Protein AF-A0A269WC88-F1 (afdb_monomer_lite)

pLDDT: mean 80.1, std 14.11, range [47.0, 97.81]

Structure (mmCIF, N/CA/C/O backbone):
data_AF-A0A269WC88-F1
#
_entry.id   AF-A0A269WC88-F1
#
loop_
_atom_site.group_PDB
_atom_site.id
_atom_site.type_symbol
_atom_site.label_atom_id
_atom_site.label_alt_id
_atom_site.label_comp_id
_atom_site.label_asym_id
_atom_site.label_entity_id
_atom_site.label_seq_id
_atom_site.pdbx_PDB_ins_code
_atom_site.Cartn_x
_atom_site.Cartn_y
_atom_site.Cartn_z
_atom_site.occupancy
_atom_site.B_iso_or_equiv
_atom_site.auth_seq_id
_atom_site.auth_comp_id
_atom_site.auth_asym_id
_atom_site.auth_atom_id
_atom_site.pdbx_PDB_model_num
ATOM 1 N N . MET A 1 1 ? 1.054 -7.928 35.933 1.00 49.81 1 MET A N 1
ATOM 2 C CA . MET A 1 1 ? 0.434 -7.445 34.683 1.00 49.81 1 MET A CA 1
ATOM 3 C C . MET A 1 1 ? 1.240 -6.234 34.258 1.00 49.81 1 MET A C 1
ATOM 5 O O . MET A 1 1 ? 1.126 -5.180 34.875 1.00 49.81 1 MET A O 1
ATOM 9 N N . ASP A 1 2 ? 2.206 -6.487 33.383 1.00 47.00 2 ASP A N 1
ATOM 10 C CA . ASP A 1 2 ? 3.411 -5.679 33.199 1.00 47.00 2 ASP A CA 1
ATOM 11 C C . ASP A 1 2 ? 3.115 -4.428 32.359 1.00 47.00 2 ASP A C 1
ATOM 13 O O . ASP A 1 2 ? 2.275 -4.461 31.459 1.00 47.00 2 ASP A O 1
ATOM 17 N N . ILE A 1 3 ? 3.781 -3.314 32.655 1.00 51.19 3 ILE A N 1
ATOM 18 C CA . ILE A 1 3 ? 3.527 -2.000 32.032 1.00 51.19 3 ILE A CA 1
ATOM 19 C C . ILE A 1 3 ? 3.658 -2.084 30.496 1.00 51.19 3 ILE A C 1
ATOM 21 O O . ILE A 1 3 ? 2.874 -1.469 29.774 1.00 51.19 3 ILE A O 1
ATOM 25 N N . SER A 1 4 ? 4.532 -2.976 30.013 1.00 57.31 4 SER A N 1
ATOM 26 C CA . SER A 1 4 ? 4.740 -3.298 28.596 1.00 57.31 4 SER A CA 1
ATOM 27 C C . SER A 1 4 ? 3.490 -3.828 27.868 1.00 57.31 4 SER A C 1
ATOM 29 O O . SER A 1 4 ? 3.290 -3.528 26.689 1.00 57.31 4 SER A O 1
ATOM 31 N N . GLU A 1 5 ? 2.617 -4.582 28.545 1.00 60.59 5 GLU A N 1
ATOM 32 C CA . GLU A 1 5 ? 1.453 -5.226 27.915 1.00 60.59 5 GLU A CA 1
ATOM 33 C C . GLU A 1 5 ? 0.337 -4.205 27.633 1.00 60.59 5 GLU A C 1
ATOM 35 O O . GLU A 1 5 ? -0.150 -4.100 26.506 1.00 60.59 5 GLU A O 1
ATOM 40 N N . LYS A 1 6 ? 0.015 -3.353 28.619 1.00 60.09 6 LYS A N 1
ATOM 41 C CA . LYS A 1 6 ? -0.927 -2.227 28.444 1.00 60.09 6 LYS A CA 1
ATOM 42 C C . LYS A 1 6 ? -0.430 -1.207 27.415 1.00 60.09 6 LYS A C 1
ATOM 44 O O . LYS A 1 6 ? -1.225 -0.552 26.736 1.00 60.09 6 LYS A O 1
ATOM 49 N N . GLU A 1 7 ? 0.884 -1.046 27.313 1.00 63.81 7 GLU A N 1
ATOM 50 C CA . GLU A 1 7 ? 1.528 -0.138 26.367 1.00 63.81 7 GLU A CA 1
ATOM 51 C C . GLU A 1 7 ? 1.418 -0.637 24.921 1.00 63.81 7 GLU A C 1
ATOM 53 O O . GLU A 1 7 ? 1.028 0.138 24.041 1.00 63.81 7 GLU A O 1
ATOM 58 N N . GLN A 1 8 ? 1.659 -1.926 24.669 1.00 60.97 8 GLN A N 1
ATOM 59 C CA . GLN A 1 8 ? 1.445 -2.540 23.353 1.00 60.97 8 GLN A CA 1
ATOM 60 C C . GLN A 1 8 ? -0.026 -2.482 22.921 1.00 60.97 8 GLN A C 1
ATOM 62 O O . GLN A 1 8 ? -0.322 -2.133 21.774 1.00 60.97 8 GLN A O 1
ATOM 67 N N . GLU A 1 9 ? -0.954 -2.737 23.846 1.00 66.00 9 GLU A N 1
ATOM 68 C CA . GLU A 1 9 ? -2.397 -2.630 23.600 1.00 66.00 9 GLU A CA 1
ATOM 69 C C . GLU A 1 9 ? -2.781 -1.227 23.108 1.00 66.00 9 GLU A C 1
ATOM 71 O O . GLU A 1 9 ? -3.470 -1.086 22.096 1.00 66.00 9 GLU A O 1
ATOM 76 N N . ARG A 1 10 ? -2.263 -0.164 23.738 1.00 66.06 10 ARG A N 1
ATOM 77 C CA . ARG A 1 10 ? -2.597 1.219 23.360 1.00 66.06 10 ARG A CA 1
ATOM 78 C C . ARG A 1 10 ? -2.064 1.618 21.977 1.00 66.06 10 ARG A C 1
ATOM 80 O O . ARG A 1 10 ? -2.693 2.437 21.314 1.00 66.06 10 ARG A O 1
ATOM 87 N N . PHE A 1 11 ? -0.927 1.083 21.527 1.00 66.69 11 PHE A N 1
ATOM 88 C CA . PHE A 1 11 ? -0.408 1.355 20.178 1.00 66.69 11 PHE A CA 1
ATOM 89 C C . PHE A 1 11 ? -1.192 0.579 19.110 1.00 66.69 11 PHE A C 1
ATOM 91 O O . PHE A 1 11 ? -1.631 1.149 18.109 1.00 66.69 11 PHE A O 1
ATOM 98 N N . HIS A 1 12 ? -1.432 -0.713 19.338 1.00 68.50 12 HIS A N 1
ATOM 99 C CA . HIS A 1 12 ? -2.072 -1.568 18.343 1.00 68.50 12 HIS A CA 1
ATOM 100 C C . HIS A 1 12 ? -3.589 -1.346 18.237 1.00 68.50 12 HIS A C 1
ATOM 102 O O . HIS A 1 12 ? -4.123 -1.436 17.129 1.00 68.50 12 HIS A O 1
ATOM 108 N N . PHE A 1 13 ? -4.276 -0.947 19.313 1.00 74.19 13 PHE A N 1
ATOM 109 C CA . PHE A 1 13 ? -5.737 -0.767 19.336 1.00 74.19 13 PHE A CA 1
ATOM 110 C C . PHE A 1 13 ? -6.257 0.607 18.875 1.00 74.19 13 PHE A C 1
ATOM 112 O O . PHE A 1 13 ? -7.464 0.825 18.881 1.00 74.19 13 PHE A O 1
ATOM 119 N N . ARG A 1 14 ? -5.400 1.529 18.406 1.00 72.38 14 ARG A N 1
ATOM 120 C CA . ARG A 1 14 ? -5.831 2.809 17.785 1.00 72.38 14 ARG A CA 1
ATOM 121 C C . ARG A 1 14 ? -6.481 2.633 16.402 1.00 72.38 14 ARG A C 1
ATOM 123 O O . ARG A 1 14 ? -5.863 2.969 15.388 1.00 72.38 14 ARG A O 1
ATOM 130 N N . LEU A 1 15 ? -7.656 2.027 16.334 1.00 74.62 15 LEU A N 1
ATOM 131 C CA . LEU A 1 15 ? -8.353 1.805 15.067 1.00 74.62 15 LEU A CA 1
ATOM 132 C C . LEU A 1 15 ? -8.591 3.129 14.328 1.00 74.62 15 LEU A C 1
ATOM 134 O O . LEU A 1 15 ? -8.761 4.180 14.948 1.00 74.62 15 LEU A O 1
ATOM 138 N N . ILE A 1 16 ? -8.564 3.071 12.996 1.00 76.06 16 ILE A N 1
ATOM 139 C CA . ILE A 1 16 ? -8.886 4.230 12.160 1.00 76.06 16 ILE A CA 1
ATOM 140 C C . ILE A 1 16 ? -10.399 4.464 12.267 1.00 76.06 16 ILE A C 1
ATOM 142 O O . ILE A 1 16 ? -11.147 3.494 12.113 1.00 76.06 16 ILE A O 1
ATOM 146 N N . PRO A 1 17 ? -10.859 5.703 12.523 1.00 75.12 17 PRO A N 1
ATOM 147 C CA . PRO A 1 17 ? -12.281 5.989 12.654 1.00 75.12 17 PRO A CA 1
ATOM 148 C C . PRO A 1 17 ? -13.054 5.540 11.406 1.00 75.12 17 PRO A C 1
ATOM 150 O O . PRO A 1 17 ? -12.601 5.812 10.287 1.00 75.12 17 PRO A O 1
ATOM 153 N N . PRO A 1 18 ? -14.220 4.890 11.560 1.00 76.31 18 PRO A N 1
ATOM 154 C CA . PRO A 1 18 ? -15.001 4.379 10.434 1.00 76.31 18 PRO A CA 1
ATOM 155 C C . PRO A 1 18 ? -15.430 5.480 9.454 1.00 76.31 18 PRO A C 1
ATOM 157 O O . PRO A 1 18 ? -15.551 5.229 8.255 1.00 76.31 18 PRO A O 1
ATOM 160 N N . GLU A 1 19 ? -15.579 6.718 9.927 1.00 77.88 19 GLU A N 1
ATOM 161 C CA . GLU A 1 19 ? -15.888 7.890 9.103 1.00 77.88 19 GLU A CA 1
ATOM 162 C C . GLU A 1 19 ? -14.768 8.204 8.098 1.00 77.88 19 GLU A C 1
ATOM 164 O O . GLU A 1 19 ? -15.031 8.696 7.002 1.00 77.88 19 GLU A O 1
ATOM 169 N N . GLN A 1 20 ? -13.517 7.892 8.449 1.00 82.62 20 GLN A N 1
ATOM 170 C CA . GLN A 1 20 ? -12.341 8.159 7.620 1.00 82.62 20 GLN A CA 1
ATOM 171 C C . GLN A 1 20 ? -12.028 7.018 6.649 1.00 82.62 20 GLN A C 1
ATOM 173 O O . GLN A 1 20 ? -11.279 7.228 5.698 1.00 82.62 20 GLN A O 1
ATOM 178 N N . ILE A 1 21 ? -12.609 5.828 6.839 1.00 85.50 21 ILE A N 1
ATOM 179 C CA . ILE A 1 21 ? -12.310 4.642 6.022 1.00 85.50 21 ILE A CA 1
ATOM 180 C C . ILE A 1 21 ? -12.617 4.894 4.545 1.00 85.50 21 ILE A C 1
ATOM 182 O O . ILE A 1 21 ? -11.776 4.618 3.696 1.00 85.50 21 ILE A O 1
ATOM 186 N N . ARG A 1 22 ? -13.783 5.471 4.224 1.00 84.19 22 ARG A N 1
ATOM 187 C CA . ARG A 1 22 ? -14.190 5.725 2.829 1.00 84.19 22 ARG A CA 1
ATOM 188 C C . ARG A 1 22 ? -13.237 6.688 2.120 1.00 84.19 22 ARG A C 1
ATOM 190 O O . ARG A 1 22 ? -12.742 6.382 1.040 1.00 84.19 22 ARG A O 1
ATOM 197 N N . GLY A 1 23 ? -12.950 7.829 2.751 1.00 80.56 23 GLY A N 1
ATOM 198 C CA . GLY A 1 23 ? -12.000 8.809 2.220 1.00 80.56 23 GLY A CA 1
ATOM 199 C C . GLY A 1 23 ? -10.584 8.239 2.118 1.00 80.56 23 GLY A C 1
ATOM 200 O O . GLY A 1 23 ? -9.898 8.473 1.127 1.00 80.56 23 GLY A O 1
ATOM 201 N N . GLY A 1 24 ? -10.181 7.425 3.097 1.00 84.00 24 GLY A N 1
ATOM 202 C CA . GLY A 1 24 ? -8.916 6.701 3.091 1.00 84.00 24 GLY A CA 1
ATOM 203 C C . GLY A 1 24 ? -8.796 5.770 1.889 1.00 84.00 24 GLY A C 1
ATOM 204 O O . GLY A 1 24 ? -7.845 5.901 1.128 1.00 84.00 24 GLY A O 1
ATOM 205 N N . VAL A 1 25 ? -9.773 4.882 1.669 1.00 88.94 25 VAL A N 1
ATOM 206 C CA . VAL A 1 25 ? -9.790 3.958 0.519 1.00 88.94 25 VAL A CA 1
ATOM 207 C C . VAL A 1 25 ? -9.624 4.717 -0.798 1.00 88.94 25 VAL A C 1
ATOM 209 O O . VAL A 1 25 ? -8.753 4.360 -1.585 1.00 88.94 25 VAL A O 1
ATOM 212 N N . VAL A 1 26 ? -10.399 5.785 -1.017 1.00 87.12 26 VAL A N 1
ATOM 213 C CA . VAL A 1 26 ? -10.306 6.597 -2.242 1.00 87.12 26 VAL A CA 1
ATOM 214 C C . VAL A 1 26 ? -8.923 7.237 -2.381 1.00 87.12 26 VAL A C 1
ATOM 216 O O . VAL A 1 26 ? -8.297 7.112 -3.429 1.00 87.12 26 VAL A O 1
ATOM 219 N N . CYS A 1 27 ? -8.416 7.878 -1.325 1.00 85.75 27 CYS A N 1
ATOM 220 C CA . CYS A 1 27 ? -7.104 8.527 -1.328 1.00 85.75 27 CYS A CA 1
ATOM 221 C C . CYS A 1 27 ? -5.974 7.542 -1.664 1.00 85.75 27 CYS A C 1
ATOM 223 O O . CYS A 1 27 ? -5.131 7.811 -2.518 1.00 85.75 27 CYS A O 1
ATOM 225 N N . PHE A 1 28 ? -5.989 6.364 -1.044 1.00 87.62 28 PHE A N 1
ATOM 226 C CA . PHE A 1 28 ? -4.990 5.328 -1.283 1.00 87.62 28 PHE A CA 1
ATOM 227 C C . PHE A 1 28 ? -5.081 4.758 -2.703 1.00 87.62 28 PHE A C 1
ATOM 229 O O . PHE A 1 28 ? -4.063 4.618 -3.376 1.00 87.62 28 PHE A O 1
ATOM 236 N N . LEU A 1 29 ? -6.284 4.520 -3.226 1.00 90.19 29 LEU A N 1
ATOM 237 C CA . LEU A 1 29 ? -6.442 4.103 -4.621 1.00 90.19 29 LEU A CA 1
ATOM 238 C C . LEU A 1 29 ? -5.937 5.173 -5.603 1.00 90.19 29 LEU A C 1
ATOM 240 O O . LEU A 1 29 ? -5.318 4.824 -6.603 1.00 90.19 29 LEU A O 1
ATOM 244 N N . LEU A 1 30 ? -6.119 6.465 -5.318 1.00 85.62 30 LEU A N 1
ATOM 245 C CA . LEU A 1 30 ? -5.548 7.537 -6.143 1.00 85.62 30 LEU A CA 1
ATOM 246 C C . LEU A 1 30 ? -4.015 7.567 -6.089 1.00 85.62 30 LEU A C 1
ATOM 248 O O . LEU A 1 30 ? -3.378 7.772 -7.116 1.00 85.62 30 LEU A O 1
ATOM 252 N N . ILE A 1 31 ? -3.405 7.317 -4.928 1.00 88.38 31 ILE A N 1
ATOM 253 C CA . ILE A 1 31 ? -1.941 7.230 -4.815 1.00 88.38 31 ILE A CA 1
ATOM 254 C C . ILE A 1 31 ? -1.401 6.041 -5.623 1.00 88.38 31 ILE A C 1
ATOM 256 O O . ILE A 1 31 ? -0.426 6.190 -6.355 1.00 88.38 31 ILE A O 1
ATOM 260 N N . MET A 1 32 ? -2.042 4.872 -5.538 1.00 91.00 32 MET A N 1
ATOM 261 C CA . MET A 1 32 ? -1.646 3.680 -6.301 1.00 91.00 32 MET A CA 1
ATOM 262 C C . MET A 1 32 ? -1.873 3.829 -7.812 1.00 91.00 32 MET A C 1
ATOM 264 O O . MET A 1 32 ? -1.200 3.166 -8.601 1.00 91.00 32 MET A O 1
ATOM 268 N N . LEU A 1 33 ? -2.763 4.734 -8.229 1.00 89.69 33 LEU A N 1
ATOM 269 C CA . LEU A 1 33 ? -2.954 5.072 -9.637 1.00 89.69 33 LEU A CA 1
ATOM 270 C C . LEU A 1 33 ? -1.702 5.733 -10.243 1.00 89.69 33 LEU A C 1
ATOM 272 O O . LEU A 1 33 ? -1.440 5.540 -11.422 1.00 89.69 33 LEU A O 1
ATOM 276 N N . ILE A 1 34 ? -0.890 6.451 -9.457 1.00 89.38 34 ILE A N 1
ATOM 277 C CA . ILE A 1 34 ? 0.307 7.159 -9.948 1.00 89.38 34 ILE A CA 1
ATOM 278 C C . ILE A 1 34 ? 1.318 6.205 -10.623 1.00 89.38 34 ILE A C 1
ATOM 280 O O . ILE A 1 34 ? 1.626 6.422 -11.796 1.00 89.38 34 ILE A O 1
ATOM 284 N N . PRO A 1 35 ? 1.827 5.137 -9.968 1.00 91.00 35 PRO A N 1
ATOM 285 C CA . PRO A 1 35 ? 2.710 4.177 -10.634 1.00 91.00 35 PRO A CA 1
ATOM 286 C C . PRO A 1 35 ? 2.002 3.386 -11.743 1.00 91.00 35 PRO A C 1
ATOM 288 O O . PRO A 1 35 ? 2.627 3.065 -12.751 1.00 91.00 35 PRO A O 1
ATOM 291 N N . LEU A 1 36 ? 0.693 3.124 -11.617 1.00 92.00 36 LEU A N 1
ATOM 292 C CA . LEU A 1 36 ? -0.086 2.483 -12.681 1.00 92.00 36 LEU A CA 1
ATOM 293 C C . LEU A 1 36 ? -0.099 3.335 -13.961 1.00 92.00 36 LEU A C 1
ATOM 295 O O . LEU A 1 36 ? 0.081 2.793 -15.047 1.00 92.00 36 LEU A O 1
ATOM 299 N N . LEU A 1 37 ? -0.246 4.659 -13.863 1.00 89.69 37 LEU A N 1
ATOM 300 C CA . LEU A 1 37 ? -0.253 5.543 -15.034 1.00 89.69 37 LEU A CA 1
ATOM 301 C C . LEU A 1 37 ? 1.065 5.497 -15.812 1.00 89.69 37 LEU A C 1
ATOM 303 O O . LEU A 1 37 ? 1.049 5.569 -17.037 1.00 89.69 37 LEU A O 1
ATOM 307 N N . VAL A 1 38 ? 2.201 5.297 -15.143 1.00 88.50 38 VAL A N 1
ATOM 308 C CA . VAL A 1 38 ? 3.491 5.133 -15.835 1.00 88.50 38 VAL A CA 1
ATOM 309 C C . VAL A 1 38 ? 3.533 3.862 -16.673 1.00 88.50 38 VAL A C 1
ATOM 311 O O . VAL A 1 38 ? 4.195 3.826 -17.711 1.00 88.50 38 VAL A O 1
ATOM 314 N N . THR A 1 39 ? 2.756 2.841 -16.311 1.00 89.94 39 THR A N 1
ATOM 315 C CA . THR A 1 39 ? 2.661 1.629 -17.130 1.00 89.94 39 THR A CA 1
ATOM 316 C C . THR A 1 39 ? 1.980 1.843 -18.485 1.00 89.94 39 THR A C 1
ATOM 318 O O . THR A 1 39 ? 2.212 1.051 -19.396 1.00 89.94 39 THR A O 1
ATOM 321 N N . LEU A 1 40 ? 1.245 2.951 -18.659 1.00 88.69 40 LEU A N 1
ATOM 322 C CA . LEU A 1 40 ? 0.669 3.383 -19.939 1.00 88.69 40 LEU A CA 1
ATOM 323 C C . LEU A 1 40 ? 1.681 4.092 -20.853 1.00 88.69 40 LEU A C 1
ATOM 325 O O . LEU A 1 40 ? 1.338 4.432 -21.982 1.00 88.69 40 LEU A O 1
ATOM 329 N N . ALA A 1 41 ? 2.917 4.338 -20.411 1.00 85.81 41 ALA A N 1
ATOM 330 C CA . ALA A 1 41 ? 3.945 4.848 -21.313 1.00 85.81 41 ALA A CA 1
ATOM 331 C C . ALA A 1 41 ? 4.190 3.856 -22.466 1.00 85.81 41 ALA A C 1
ATOM 333 O O . ALA A 1 41 ? 4.087 2.638 -22.286 1.00 85.81 41 ALA A O 1
ATOM 334 N N . ALA A 1 42 ? 4.519 4.363 -23.657 1.00 80.69 42 ALA A N 1
ATOM 335 C CA . ALA A 1 42 ? 4.797 3.512 -24.810 1.00 80.69 42 ALA A CA 1
ATOM 336 C C . ALA A 1 42 ? 5.940 2.516 -24.496 1.00 80.69 42 ALA A C 1
ATOM 338 O O . ALA A 1 42 ? 6.958 2.936 -23.946 1.00 80.69 42 ALA A O 1
ATOM 339 N N . PRO A 1 43 ? 5.802 1.217 -24.828 1.00 87.56 43 PRO A N 1
ATOM 340 C CA . PRO A 1 43 ? 4.634 0.561 -25.424 1.00 87.56 43 PRO A CA 1
ATOM 341 C C . PRO A 1 43 ? 3.484 0.377 -24.413 1.00 87.56 43 PRO A C 1
ATOM 343 O O . PRO A 1 43 ? 3.679 -0.190 -23.340 1.00 87.56 43 PRO A O 1
ATOM 346 N N . MET A 1 44 ? 2.278 0.835 -24.774 1.00 81.62 44 MET A N 1
ATOM 347 C CA . MET A 1 44 ? 1.102 0.873 -23.884 1.00 81.62 44 MET A CA 1
ATOM 348 C C . MET A 1 44 ? 0.605 -0.516 -23.464 1.00 81.62 44 MET A C 1
ATOM 350 O O . MET A 1 44 ? 0.305 -0.745 -22.299 1.00 81.62 44 MET A O 1
ATOM 354 N N . LEU A 1 45 ? 0.521 -1.462 -24.401 1.00 85.06 45 LEU A N 1
ATOM 355 C CA . LEU A 1 45 ? -0.013 -2.807 -24.160 1.00 85.06 45 LEU A CA 1
ATOM 356 C C . LEU A 1 45 ? 1.091 -3.763 -23.695 1.00 85.06 45 LEU A C 1
ATOM 358 O O . LEU A 1 45 ? 1.399 -4.747 -24.363 1.00 85.06 45 LEU A O 1
ATOM 362 N N . SER A 1 46 ? 1.719 -3.443 -22.565 1.00 89.38 46 SER A N 1
ATOM 363 C CA . SER A 1 46 ? 2.820 -4.232 -22.012 1.00 89.38 46 SER A CA 1
ATOM 364 C C . SER A 1 46 ? 2.358 -5.166 -20.880 1.00 89.38 46 SER A C 1
ATOM 366 O O . SER A 1 46 ? 1.359 -4.888 -20.208 1.00 89.38 46 SER A O 1
ATOM 368 N N . PRO A 1 47 ? 3.093 -6.261 -20.596 1.00 92.12 47 PRO A N 1
ATOM 369 C CA . PRO A 1 47 ? 2.827 -7.114 -19.429 1.00 92.12 47 PRO A CA 1
ATOM 370 C C . PRO A 1 47 ? 2.858 -6.339 -18.101 1.00 92.12 47 PRO A C 1
ATOM 372 O O . PRO A 1 47 ? 2.170 -6.716 -17.148 1.00 92.12 47 PRO A O 1
ATOM 375 N N . TYR A 1 48 ? 3.603 -5.230 -18.046 1.00 94.00 48 TYR A N 1
ATOM 376 C CA . TYR A 1 48 ? 3.640 -4.325 -16.899 1.00 94.00 48 TYR A CA 1
ATOM 377 C C . TYR A 1 48 ? 2.269 -3.687 -16.630 1.00 94.00 48 TYR A C 1
ATOM 379 O O . TYR A 1 48 ? 1.812 -3.701 -15.487 1.00 94.00 48 TYR A O 1
ATOM 387 N N . LEU A 1 49 ? 1.580 -3.202 -17.673 1.00 95.31 49 LEU A N 1
ATOM 388 C CA . LEU A 1 49 ? 0.242 -2.618 -17.540 1.00 95.31 49 LEU A CA 1
ATOM 389 C C . LEU A 1 49 ? -0.763 -3.645 -17.023 1.00 95.31 49 LEU A C 1
ATOM 391 O O . LEU A 1 49 ? -1.474 -3.365 -16.063 1.00 95.31 49 LEU A O 1
ATOM 395 N N . TYR A 1 50 ? -0.808 -4.842 -17.615 1.00 95.25 50 TYR A N 1
ATOM 396 C CA . TYR A 1 50 ? -1.770 -5.866 -17.195 1.00 95.25 50 TYR A CA 1
ATOM 397 C C . TYR A 1 50 ? -1.551 -6.295 -15.743 1.00 95.25 50 TYR A C 1
ATOM 399 O O . TYR A 1 50 ? -2.509 -6.397 -14.978 1.00 95.25 50 TYR A O 1
ATOM 407 N N . SER A 1 51 ? -0.293 -6.476 -15.337 1.00 95.31 51 SER A N 1
ATOM 408 C CA . SER A 1 51 ? 0.051 -6.864 -13.966 1.00 95.31 51 SER A CA 1
ATOM 409 C C . SER A 1 51 ? -0.360 -5.789 -12.953 1.00 95.31 51 SER A C 1
ATOM 411 O O . SER A 1 51 ? -1.012 -6.090 -11.951 1.00 95.31 51 SER A O 1
ATOM 413 N N . ALA A 1 52 ? -0.041 -4.523 -13.235 1.00 95.88 52 ALA A N 1
ATOM 414 C CA . ALA A 1 52 ? -0.418 -3.395 -12.388 1.00 95.88 52 ALA A CA 1
ATOM 415 C C . ALA A 1 52 ? -1.944 -3.177 -12.354 1.00 95.88 52 ALA A C 1
ATOM 417 O O . ALA A 1 52 ? -2.511 -2.934 -11.288 1.00 95.88 52 ALA A O 1
ATOM 418 N N . ALA A 1 53 ? -2.625 -3.314 -13.495 1.00 96.06 53 ALA A N 1
ATOM 419 C CA . ALA A 1 53 ? -4.071 -3.145 -13.607 1.00 96.06 53 ALA A CA 1
ATOM 420 C C . ALA A 1 53 ? -4.844 -4.231 -12.848 1.00 96.06 53 ALA A C 1
ATOM 422 O O . ALA A 1 53 ? -5.826 -3.918 -12.177 1.00 96.06 53 ALA A O 1
ATOM 423 N N . ILE A 1 54 ? -4.389 -5.489 -12.894 1.00 96.88 54 ILE A N 1
ATOM 424 C CA . ILE A 1 54 ? -4.989 -6.583 -12.115 1.00 96.88 54 ILE A CA 1
ATOM 425 C C . ILE A 1 54 ? -4.868 -6.291 -10.618 1.00 96.88 54 ILE A C 1
ATOM 427 O O . ILE A 1 54 ? -5.866 -6.362 -9.901 1.00 96.88 54 ILE A O 1
ATOM 431 N N . LEU A 1 55 ? -3.677 -5.911 -10.141 1.00 96.69 55 LEU A N 1
ATOM 432 C CA . LEU A 1 55 ? -3.477 -5.550 -8.733 1.00 96.69 55 LEU A CA 1
ATOM 433 C C . LEU A 1 55 ? -4.376 -4.383 -8.318 1.00 96.69 55 LEU A C 1
ATOM 435 O O . LEU A 1 55 ? -5.028 -4.444 -7.275 1.00 96.69 55 LEU A O 1
ATOM 439 N N . TYR A 1 56 ? -4.455 -3.347 -9.153 1.00 96.94 56 TYR A N 1
ATOM 440 C CA . TYR A 1 56 ? -5.328 -2.204 -8.916 1.00 96.94 56 TYR A CA 1
ATOM 441 C C . TYR A 1 56 ? -6.805 -2.610 -8.847 1.00 96.94 56 TYR A C 1
ATOM 443 O O . TYR A 1 56 ? -7.506 -2.214 -7.918 1.00 96.94 56 TYR A O 1
ATOM 451 N N . ALA A 1 57 ? -7.278 -3.441 -9.779 1.00 97.38 57 ALA A N 1
ATOM 452 C CA . ALA A 1 57 ? -8.662 -3.903 -9.828 1.00 97.38 57 ALA A CA 1
ATOM 453 C C . ALA A 1 57 ? -9.040 -4.745 -8.599 1.00 97.38 57 ALA A C 1
ATOM 455 O O . ALA A 1 57 ? -10.115 -4.553 -8.027 1.00 97.38 57 ALA A O 1
ATOM 456 N N . VAL A 1 58 ? -8.144 -5.630 -8.146 1.00 97.50 58 VAL A N 1
ATOM 457 C CA . VAL A 1 58 ? -8.329 -6.413 -6.913 1.00 97.50 58 VAL A CA 1
ATOM 458 C C . VAL A 1 58 ? -8.446 -5.488 -5.698 1.00 97.50 58 VAL A C 1
ATOM 460 O O . VAL A 1 58 ? -9.369 -5.638 -4.891 1.00 97.50 58 VAL A O 1
ATOM 463 N N . MET A 1 59 ? -7.554 -4.499 -5.583 1.00 97.56 59 MET A N 1
ATOM 464 C CA . MET A 1 59 ? -7.576 -3.529 -4.483 1.00 97.56 59 MET A CA 1
ATOM 465 C C . MET A 1 59 ? -8.821 -2.640 -4.518 1.00 97.56 59 MET A C 1
ATOM 467 O O . MET A 1 59 ? -9.428 -2.404 -3.474 1.00 97.56 59 MET A O 1
ATOM 471 N N . LEU A 1 60 ? -9.243 -2.201 -5.704 1.00 96.19 60 LEU A N 1
ATOM 472 C CA . LEU A 1 60 ? -10.468 -1.434 -5.906 1.00 96.19 60 LEU A CA 1
ATOM 473 C C . LEU A 1 60 ? -11.696 -2.239 -5.471 1.00 96.19 60 LEU A C 1
ATOM 475 O O . LEU A 1 60 ? -12.491 -1.752 -4.669 1.00 96.19 60 LEU A O 1
ATOM 479 N N . GLY A 1 61 ? -11.828 -3.482 -5.944 1.00 96.44 61 GLY A N 1
ATOM 480 C CA . GLY A 1 61 ? -12.945 -4.358 -5.590 1.00 96.44 61 GLY A CA 1
ATOM 481 C C . GLY A 1 61 ? -13.040 -4.585 -4.082 1.00 96.44 61 GLY A C 1
ATOM 482 O O . GLY A 1 61 ? -14.109 -4.428 -3.488 1.00 96.44 61 GLY A O 1
ATOM 483 N N . TRP A 1 62 ? -11.910 -4.864 -3.426 1.00 96.31 62 TRP A N 1
ATOM 484 C CA . TRP A 1 62 ? -11.891 -5.022 -1.973 1.00 96.31 62 TRP A CA 1
ATOM 485 C C . TRP A 1 62 ? -12.187 -3.708 -1.233 1.00 96.31 62 TRP A C 1
ATOM 487 O O . TRP A 1 62 ? -12.960 -3.689 -0.271 1.00 96.31 62 TRP A O 1
ATOM 497 N N . GLY A 1 63 ? -11.636 -2.591 -1.711 1.00 93.88 63 GLY A N 1
ATOM 498 C CA . GLY A 1 63 ? -11.887 -1.262 -1.164 1.00 93.88 63 GLY A CA 1
ATOM 499 C C . GLY A 1 63 ? -13.367 -0.874 -1.217 1.00 93.88 63 GLY A C 1
ATOM 500 O O . GLY A 1 63 ? -13.892 -0.320 -0.246 1.00 93.88 63 GLY A O 1
ATOM 501 N N . VAL A 1 64 ? -14.070 -1.228 -2.299 1.00 94.56 64 VAL A N 1
ATOM 502 C CA . VAL A 1 64 ? -15.522 -1.032 -2.434 1.00 94.56 64 VAL A CA 1
ATOM 503 C C . VAL A 1 64 ? -16.278 -1.828 -1.370 1.00 94.56 64 VAL A C 1
ATOM 505 O O . VAL A 1 64 ? -17.096 -1.248 -0.656 1.00 94.56 64 VAL A O 1
ATOM 508 N N . VAL A 1 65 ? -15.963 -3.117 -1.187 1.00 93.75 65 VAL A N 1
ATOM 509 C CA . VAL A 1 65 ? -16.611 -3.969 -0.168 1.00 93.75 65 VAL A CA 1
ATOM 510 C C . VAL A 1 65 ? -16.479 -3.369 1.236 1.00 93.75 65 VAL A C 1
ATOM 512 O O . VAL A 1 65 ? -17.456 -3.315 1.985 1.00 93.75 65 VAL A O 1
ATOM 515 N N . ILE A 1 66 ? -15.292 -2.868 1.589 1.00 91.69 66 ILE A N 1
ATOM 516 C CA . ILE A 1 66 ? -15.053 -2.229 2.892 1.00 91.69 66 ILE A CA 1
ATOM 517 C C . ILE A 1 66 ? -15.811 -0.898 3.002 1.00 91.69 66 ILE A C 1
ATOM 519 O O . ILE A 1 66 ? -16.380 -0.589 4.050 1.00 91.69 66 ILE A O 1
ATOM 523 N N . SER A 1 67 ? -15.862 -0.123 1.918 1.00 89.69 67 SER A N 1
ATOM 524 C CA . SER A 1 67 ? -16.492 1.203 1.890 1.00 89.69 67 SER A CA 1
ATOM 525 C C . SER A 1 67 ? -18.015 1.160 2.030 1.00 89.69 67 SER A C 1
ATOM 527 O O . SER A 1 67 ? -18.601 2.114 2.555 1.00 89.69 67 SER A O 1
ATOM 529 N N . VAL A 1 68 ? -18.665 0.067 1.613 1.00 90.50 68 VAL A N 1
ATOM 530 C CA . VAL A 1 68 ? -20.116 -0.123 1.783 1.00 90.50 68 VAL A CA 1
ATOM 531 C C . VAL A 1 68 ? -20.489 -0.117 3.268 1.00 90.50 68 VAL A C 1
ATOM 533 O O . VAL A 1 68 ? -21.402 0.610 3.663 1.00 90.50 68 VAL A O 1
ATOM 536 N N . ASN A 1 69 ? -19.745 -0.841 4.112 1.00 87.50 69 ASN A N 1
ATOM 537 C CA . ASN A 1 69 ? -20.014 -0.927 5.550 1.00 87.50 69 ASN A CA 1
ATOM 538 C C . ASN A 1 69 ? -18.744 -0.713 6.403 1.00 87.50 69 ASN A C 1
ATOM 540 O O . ASN A 1 69 ? -18.212 -1.666 6.980 1.00 87.50 69 ASN A O 1
ATOM 544 N N . PRO A 1 70 ? -18.262 0.538 6.524 1.00 86.38 70 PRO A N 1
ATOM 545 C CA . PRO A 1 70 ? -16.992 0.824 7.188 1.00 86.38 70 PRO A CA 1
ATOM 546 C C . PRO A 1 70 ? -17.018 0.465 8.680 1.00 86.38 70 PRO A C 1
ATOM 548 O O . PRO A 1 70 ? -16.030 -0.038 9.204 1.00 86.38 70 PRO A O 1
ATOM 551 N N . TYR A 1 71 ? -18.167 0.635 9.342 1.00 81.06 71 TYR A N 1
ATOM 552 C CA . TYR A 1 71 ? -18.369 0.351 10.768 1.00 81.06 71 TYR A CA 1
ATOM 553 C C . TYR A 1 71 ? -18.218 -1.138 11.116 1.00 81.06 71 TYR A C 1
ATOM 555 O O . TYR A 1 71 ? -17.766 -1.477 12.209 1.00 81.06 71 TYR A O 1
ATOM 563 N N . ARG A 1 72 ? -18.559 -2.042 10.189 1.00 82.94 72 ARG A N 1
ATOM 564 C CA . ARG A 1 72 ? -18.380 -3.490 10.376 1.00 82.94 72 ARG A CA 1
ATOM 565 C C . ARG A 1 72 ? -16.942 -3.940 10.112 1.00 82.94 72 ARG A C 1
ATOM 567 O O . ARG A 1 72 ? -16.480 -4.911 10.709 1.00 82.94 72 ARG A O 1
ATOM 574 N N . TYR A 1 73 ? -16.239 -3.252 9.216 1.00 85.00 73 TYR A N 1
ATOM 575 C CA . TYR A 1 73 ? -14.949 -3.685 8.683 1.00 85.00 73 TYR A CA 1
ATOM 576 C C . TYR A 1 73 ? -13.739 -2.937 9.257 1.00 85.00 73 TYR A C 1
ATOM 578 O O . TYR A 1 73 ? -12.661 -3.060 8.698 1.00 85.00 73 TYR A O 1
ATOM 586 N N . GLU A 1 74 ? -13.837 -2.233 10.386 1.00 83.62 74 GLU A N 1
ATOM 587 C CA . GLU A 1 74 ? -12.712 -1.470 10.973 1.00 83.62 74 GLU A CA 1
ATOM 588 C C . GLU A 1 74 ? -11.437 -2.303 11.202 1.00 83.62 74 GLU A C 1
ATOM 590 O O . GLU A 1 74 ? -10.327 -1.899 10.841 1.00 83.62 74 GLU A O 1
ATOM 595 N N . ALA A 1 75 ? -11.580 -3.510 11.757 1.00 84.44 75 ALA A N 1
ATOM 596 C CA . ALA A 1 75 ? -10.445 -4.412 11.949 1.00 84.44 75 ALA A CA 1
ATOM 597 C C . ALA A 1 75 ? -9.901 -4.929 10.606 1.00 84.44 75 ALA A C 1
ATOM 599 O O . ALA A 1 75 ? -8.690 -4.997 10.406 1.00 84.44 75 ALA A O 1
ATOM 600 N N . VAL A 1 76 ? -10.791 -5.247 9.661 1.00 89.75 76 VAL A N 1
ATOM 601 C CA . VAL A 1 76 ? -10.424 -5.707 8.311 1.00 89.75 76 VAL A CA 1
ATOM 602 C C . VAL A 1 76 ? -9.760 -4.589 7.507 1.00 89.75 76 VAL A C 1
ATOM 604 O O . VAL A 1 76 ? -8.834 -4.853 6.751 1.00 89.75 76 VAL A O 1
ATOM 607 N N . PHE A 1 77 ? -10.141 -3.333 7.727 1.00 91.06 77 PHE A N 1
ATOM 608 C CA . PHE A 1 77 ? -9.518 -2.176 7.103 1.00 91.06 77 PHE A CA 1
ATOM 609 C C . PHE A 1 77 ? -8.047 -2.033 7.512 1.00 91.06 77 PHE A C 1
ATOM 611 O O . PHE A 1 77 ? -7.211 -1.648 6.702 1.00 91.06 77 PHE A O 1
ATOM 618 N N . THR A 1 78 ? -7.689 -2.441 8.734 1.00 91.38 78 THR A N 1
ATOM 619 C CA . THR A 1 78 ? -6.277 -2.509 9.145 1.00 91.38 78 THR A CA 1
ATOM 620 C C . THR A 1 78 ? -5.497 -3.513 8.288 1.00 91.38 78 THR A C 1
ATOM 622 O O . THR A 1 78 ? -4.379 -3.215 7.878 1.00 91.38 78 THR A O 1
ATOM 625 N N . LEU A 1 79 ? -6.082 -4.672 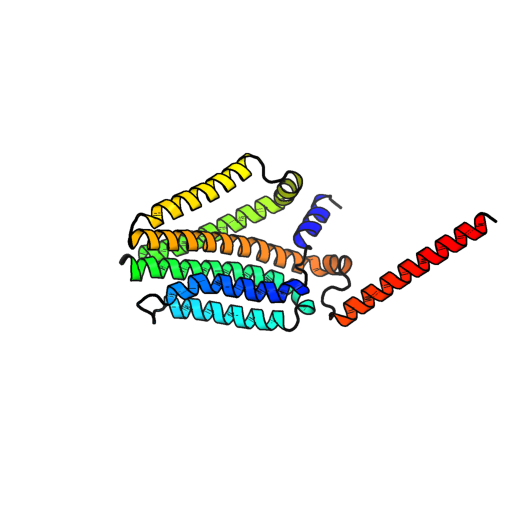7.958 1.00 94.12 79 LEU A N 1
ATOM 626 C CA . LEU A 1 79 ? -5.468 -5.628 7.028 1.00 94.12 79 LEU A CA 1
ATOM 627 C C . LEU A 1 79 ? -5.403 -5.068 5.604 1.00 94.12 79 LEU A C 1
ATOM 629 O O . LEU A 1 79 ? -4.364 -5.184 4.957 1.00 94.12 79 LEU A O 1
ATOM 633 N N . TYR A 1 80 ? -6.489 -4.441 5.143 1.00 95.06 80 TYR A N 1
ATOM 634 C CA . TYR A 1 80 ? -6.552 -3.789 3.836 1.00 95.06 80 TYR A CA 1
ATOM 635 C C . TYR A 1 80 ? -5.416 -2.784 3.665 1.00 95.06 80 TYR A C 1
ATOM 637 O O . TYR A 1 80 ? -4.740 -2.820 2.649 1.00 95.06 80 TYR A O 1
ATOM 645 N N . MET A 1 81 ? -5.134 -1.957 4.677 1.00 94.44 81 MET A N 1
ATOM 646 C CA . MET A 1 81 ? -4.006 -1.021 4.653 1.00 94.44 81 MET A CA 1
ATOM 647 C C . MET A 1 81 ? -2.655 -1.721 4.488 1.00 94.44 81 MET A C 1
ATOM 649 O O . MET A 1 81 ? -1.802 -1.248 3.740 1.00 94.44 81 MET A O 1
ATOM 653 N N . GLY A 1 82 ? -2.462 -2.861 5.150 1.00 94.81 82 GLY A N 1
ATOM 654 C CA . GLY A 1 82 ? -1.242 -3.650 5.015 1.00 94.81 82 GLY A CA 1
ATOM 655 C C . GLY A 1 82 ? -1.076 -4.245 3.615 1.00 94.81 82 GLY A C 1
ATOM 656 O O . GLY A 1 82 ? -0.017 -4.129 3.002 1.00 94.81 82 GLY A O 1
ATOM 657 N N . ILE A 1 83 ? -2.139 -4.834 3.070 1.00 97.25 83 ILE A N 1
ATOM 658 C CA . ILE A 1 83 ? -2.103 -5.420 1.723 1.00 97.25 83 ILE A CA 1
ATOM 659 C C . ILE A 1 83 ? -2.016 -4.331 0.652 1.00 97.25 83 ILE A C 1
ATOM 661 O O . ILE A 1 83 ? -1.271 -4.491 -0.309 1.00 97.25 83 ILE A O 1
ATOM 665 N N . TYR A 1 84 ? -2.674 -3.191 0.859 1.00 96.88 84 TYR A N 1
ATOM 666 C CA . TYR A 1 84 ? -2.515 -1.995 0.039 1.00 96.88 84 TYR A CA 1
ATOM 667 C C . TYR A 1 84 ? -1.053 -1.544 -0.020 1.00 96.88 84 TYR A C 1
ATOM 669 O O . TYR A 1 84 ? -0.545 -1.296 -1.107 1.00 96.88 84 TYR A O 1
ATOM 677 N N . GLY A 1 85 ? -0.353 -1.484 1.119 1.00 96.06 85 GLY A N 1
ATOM 678 C CA . GLY A 1 85 ? 1.071 -1.139 1.146 1.00 96.06 85 GLY A CA 1
ATOM 679 C C . GLY A 1 85 ? 1.919 -2.086 0.290 1.00 96.06 85 GLY A C 1
ATOM 680 O O . GLY A 1 85 ? 2.757 -1.635 -0.490 1.00 96.06 85 GLY A O 1
ATOM 681 N N . ALA A 1 86 ? 1.651 -3.394 0.369 1.00 97.19 86 ALA A N 1
ATOM 682 C CA . ALA A 1 86 ? 2.340 -4.389 -0.449 1.00 97.19 86 ALA A CA 1
ATOM 683 C C . ALA A 1 86 ? 2.007 -4.223 -1.942 1.00 97.19 86 ALA A C 1
ATOM 685 O O . ALA A 1 86 ? 2.907 -4.229 -2.778 1.00 97.19 86 ALA A O 1
ATOM 686 N N . ALA A 1 87 ? 0.732 -4.010 -2.275 1.00 97.81 87 ALA A N 1
ATOM 687 C CA . ALA A 1 87 ? 0.283 -3.779 -3.644 1.00 97.81 87 ALA A CA 1
ATOM 688 C C . ALA A 1 87 ? 0.887 -2.495 -4.238 1.00 97.81 87 ALA A C 1
ATOM 690 O O . ALA A 1 87 ? 1.320 -2.502 -5.390 1.00 97.81 87 ALA A O 1
ATOM 691 N N . LEU A 1 88 ? 0.981 -1.416 -3.455 1.00 97.25 88 LEU A N 1
ATOM 692 C CA . LEU A 1 88 ? 1.634 -0.169 -3.852 1.00 97.25 88 LEU A CA 1
ATOM 693 C C . LEU A 1 88 ? 3.125 -0.385 -4.123 1.00 97.25 88 LEU A C 1
ATOM 695 O O . LEU A 1 88 ? 3.633 0.117 -5.126 1.00 97.25 88 LEU A O 1
ATOM 699 N N . ALA A 1 89 ? 3.814 -1.147 -3.2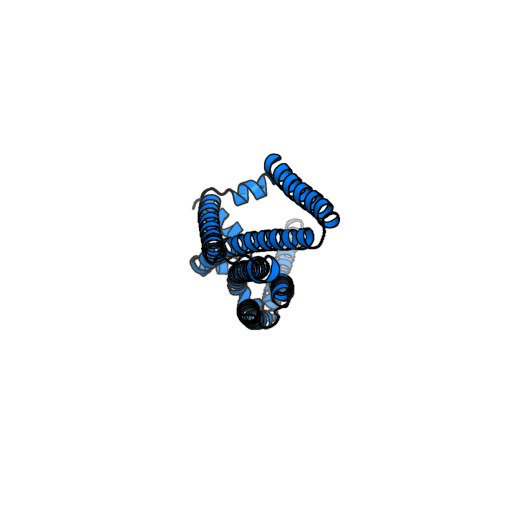68 1.00 97.00 89 ALA A N 1
ATOM 700 C CA . ALA A 1 89 ? 5.225 -1.468 -3.457 1.00 97.00 89 ALA A CA 1
ATOM 701 C C . ALA A 1 89 ? 5.459 -2.264 -4.745 1.00 97.00 89 ALA A C 1
ATOM 703 O O . ALA A 1 89 ? 6.287 -1.869 -5.560 1.00 97.00 89 ALA A O 1
ATOM 704 N N . VAL A 1 90 ? 4.660 -3.308 -4.980 1.00 97.81 90 VAL A N 1
ATOM 705 C CA . VAL A 1 90 ? 4.737 -4.115 -6.208 1.00 97.81 90 VAL A CA 1
ATOM 706 C C . VAL A 1 90 ? 4.400 -3.284 -7.447 1.00 97.81 90 VAL A C 1
ATOM 708 O O . VAL A 1 90 ? 5.085 -3.382 -8.455 1.00 97.81 90 VAL A O 1
ATOM 711 N N . THR A 1 91 ? 3.379 -2.428 -7.387 1.00 97.38 91 THR A N 1
ATOM 712 C CA . THR A 1 91 ? 3.004 -1.575 -8.530 1.00 97.38 91 THR A CA 1
ATOM 713 C C . THR A 1 91 ? 4.092 -0.542 -8.835 1.00 97.38 91 THR A C 1
ATOM 715 O O . THR A 1 91 ? 4.378 -0.272 -9.998 1.00 97.38 91 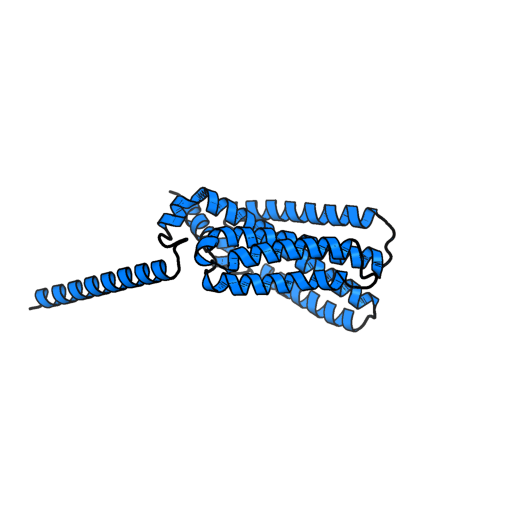THR A O 1
ATOM 718 N N . SER A 1 92 ? 4.739 -0.001 -7.799 1.00 95.81 92 SER A N 1
ATOM 719 C CA . SER A 1 92 ? 5.884 0.906 -7.947 1.00 95.81 92 SER A CA 1
ATOM 720 C C . SER A 1 92 ? 7.096 0.187 -8.546 1.00 95.81 92 SER A C 1
ATOM 722 O O . SER A 1 92 ? 7.739 0.729 -9.437 1.00 95.81 92 SER A O 1
ATOM 724 N N . GLU A 1 93 ? 7.361 -1.053 -8.130 1.00 96.12 93 GLU A N 1
ATOM 725 C CA . GLU A 1 93 ? 8.404 -1.901 -8.718 1.00 96.12 93 GLU A CA 1
ATOM 726 C C . GLU A 1 93 ? 8.123 -2.196 -10.198 1.00 96.12 93 GLU A C 1
ATOM 728 O O . GLU A 1 93 ? 9.002 -2.045 -11.040 1.00 96.12 93 GLU A O 1
ATOM 733 N N . ILE A 1 94 ? 6.878 -2.533 -10.550 1.00 96.50 94 ILE A N 1
ATOM 734 C CA . ILE A 1 94 ? 6.453 -2.732 -11.944 1.00 96.50 94 ILE A CA 1
ATOM 735 C C . ILE A 1 94 ? 6.698 -1.467 -12.781 1.00 96.50 94 ILE A C 1
ATOM 737 O O . ILE A 1 94 ? 7.180 -1.568 -13.911 1.00 96.50 94 ILE A O 1
ATOM 741 N N . ALA A 1 95 ? 6.398 -0.283 -12.238 1.00 94.25 95 ALA A N 1
ATOM 742 C CA . ALA A 1 95 ? 6.669 0.984 -12.912 1.00 94.25 95 ALA A CA 1
ATOM 743 C C . ALA A 1 95 ? 8.178 1.200 -13.130 1.00 94.25 95 ALA A C 1
ATOM 745 O O . ALA A 1 95 ? 8.584 1.525 -14.244 1.00 94.25 95 ALA A O 1
ATOM 746 N N . ILE A 1 96 ? 9.012 0.950 -12.113 1.00 92.62 96 ILE A N 1
ATOM 747 C CA . ILE A 1 96 ? 10.481 1.042 -12.212 1.00 92.62 96 ILE A CA 1
ATOM 748 C C . ILE A 1 96 ? 11.022 0.072 -13.268 1.00 92.62 96 ILE A C 1
ATOM 750 O O . ILE A 1 96 ? 11.823 0.471 -14.113 1.00 92.62 96 ILE A O 1
ATOM 754 N N . LEU A 1 97 ? 10.555 -1.179 -13.266 1.00 93.38 97 LEU A N 1
ATOM 755 C CA . LEU A 1 97 ? 10.948 -2.189 -14.248 1.00 93.38 97 LEU A CA 1
ATOM 756 C C . LEU A 1 97 ? 10.586 -1.757 -15.666 1.00 93.38 97 LEU A C 1
ATOM 758 O O . LEU A 1 97 ? 11.433 -1.828 -16.552 1.00 93.38 97 LEU A O 1
ATOM 762 N N . LYS A 1 98 ? 9.365 -1.254 -15.882 1.00 92.38 98 LYS A N 1
ATOM 763 C CA . LYS A 1 98 ? 8.965 -0.738 -17.193 1.00 92.38 98 LYS A CA 1
ATOM 764 C C . LYS A 1 98 ? 9.868 0.410 -17.633 1.00 92.38 98 LYS A C 1
ATOM 766 O O . LYS A 1 98 ? 10.331 0.417 -18.767 1.00 92.38 98 LYS A O 1
ATOM 771 N N . MET A 1 99 ? 10.138 1.366 -16.745 1.00 88.88 99 MET A N 1
ATOM 772 C CA . MET A 1 99 ? 11.045 2.471 -17.047 1.00 88.88 99 MET A CA 1
ATOM 773 C C . MET A 1 99 ? 12.420 1.929 -17.464 1.00 88.88 99 MET A C 1
ATOM 775 O O . MET A 1 99 ? 12.939 2.303 -18.509 1.00 88.88 99 MET A O 1
ATOM 779 N N . MET A 1 100 ? 12.988 0.984 -16.722 1.00 90.12 100 MET A N 1
ATOM 780 C CA . MET A 1 100 ? 14.316 0.438 -17.015 1.00 90.12 100 MET A CA 1
ATOM 781 C C . MET A 1 100 ? 14.395 -0.354 -18.320 1.00 90.12 100 MET A C 1
ATOM 783 O O . MET A 1 100 ? 15.312 -0.134 -19.112 1.00 90.12 100 MET A O 1
ATOM 787 N N . TYR A 1 101 ? 13.434 -1.240 -18.565 1.00 90.62 101 TYR A N 1
ATOM 788 C CA . TYR A 1 101 ? 13.442 -2.112 -19.736 1.00 90.62 101 TYR A CA 1
ATOM 789 C C . TYR A 1 101 ? 12.953 -1.403 -21.005 1.00 90.62 101 TYR A C 1
ATOM 791 O O . TYR A 1 101 ? 13.635 -1.437 -22.029 1.00 90.62 101 TYR A O 1
ATOM 799 N N . ASP A 1 102 ? 11.810 -0.715 -20.945 1.00 88.19 102 ASP A N 1
ATOM 800 C CA . ASP A 1 102 ? 11.179 -0.133 -22.136 1.00 88.19 102 ASP A CA 1
ATOM 801 C C . ASP A 1 102 ? 11.738 1.261 -22.473 1.00 88.19 102 ASP A C 1
ATOM 803 O O . ASP A 1 102 ? 11.863 1.599 -23.653 1.00 88.19 102 ASP A O 1
ATOM 807 N N . ILE A 1 103 ? 12.081 2.071 -21.459 1.00 82.00 103 ILE A N 1
ATOM 808 C CA . ILE A 1 103 ? 12.494 3.475 -21.649 1.00 82.00 103 ILE A CA 1
ATOM 809 C C . ILE A 1 103 ? 14.023 3.610 -21.665 1.00 82.00 103 ILE A C 1
ATOM 811 O O . ILE A 1 103 ? 14.566 4.141 -22.629 1.00 82.00 103 ILE A O 1
ATOM 815 N N . ALA A 1 104 ? 14.737 3.085 -20.660 1.00 84.00 104 ALA A N 1
ATOM 816 C CA . ALA A 1 104 ? 16.211 3.110 -20.636 1.00 84.00 104 ALA A CA 1
ATOM 817 C C . ALA A 1 104 ? 16.875 2.000 -21.459 1.00 84.00 104 ALA A C 1
ATOM 819 O O . ALA A 1 104 ? 18.101 1.996 -21.566 1.00 84.00 104 ALA A O 1
ATOM 820 N N . ARG A 1 105 ? 16.099 1.073 -22.038 1.00 87.19 105 ARG A N 1
ATOM 821 C CA . ARG A 1 105 ? 16.608 -0.008 -22.900 1.00 87.19 105 ARG A CA 1
ATOM 822 C C . ARG A 1 105 ? 17.662 -0.88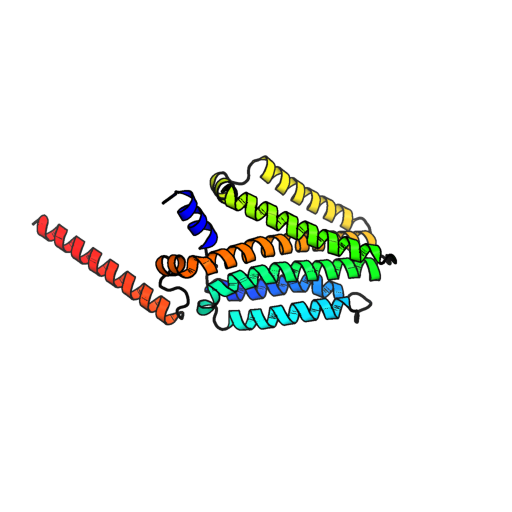4 -22.216 1.00 87.19 105 ARG A C 1
ATOM 824 O O . ARG A 1 105 ? 18.613 -1.334 -22.847 1.00 87.19 105 ARG A O 1
ATOM 831 N N . VAL A 1 106 ? 17.500 -1.146 -20.920 1.00 88.12 106 VAL A N 1
ATOM 832 C CA . VAL A 1 106 ? 18.343 -2.119 -20.217 1.00 88.12 106 VAL A CA 1
ATOM 833 C C . VAL A 1 106 ? 17.994 -3.515 -20.728 1.00 88.12 106 VAL A C 1
ATOM 835 O O . VAL A 1 106 ? 16.906 -4.005 -20.471 1.00 88.12 106 VAL A O 1
ATOM 838 N N . GLU A 1 107 ? 18.904 -4.185 -21.429 1.00 86.00 107 GLU A N 1
ATOM 839 C CA . GLU A 1 107 ? 18.616 -5.506 -22.022 1.00 86.00 107 GLU A CA 1
ATOM 840 C C . GLU A 1 107 ? 18.867 -6.680 -21.061 1.00 86.00 107 GLU A C 1
ATOM 842 O O . GLU A 1 107 ? 18.451 -7.810 -21.311 1.00 86.00 107 GLU A O 1
ATOM 847 N N . SER A 1 108 ? 19.543 -6.434 -19.935 1.00 88.50 108 SER A N 1
ATOM 848 C CA . SER A 1 108 ? 19.936 -7.496 -19.010 1.00 88.50 108 SER A CA 1
ATOM 849 C C . SER A 1 108 ? 18.744 -8.012 -18.186 1.00 88.50 108 SER A C 1
ATOM 851 O O . SER A 1 108 ? 18.189 -7.260 -17.376 1.00 88.50 108 SER A O 1
ATOM 853 N N . PRO A 1 109 ? 18.377 -9.305 -18.278 1.00 86.62 109 PRO A N 1
ATOM 854 C CA . PRO A 1 109 ? 17.321 -9.889 -17.446 1.00 86.62 109 PRO A CA 1
ATOM 855 C C . PRO A 1 109 ? 17.710 -9.934 -15.959 1.00 86.62 109 PRO A C 1
ATOM 857 O O . PRO A 1 109 ? 16.845 -9.999 -15.084 1.00 86.62 109 PRO A O 1
ATOM 860 N N . TRP A 1 110 ? 19.009 -9.845 -15.651 1.00 88.31 110 TRP A N 1
ATOM 861 C CA . TRP A 1 110 ? 19.492 -9.826 -14.272 1.00 88.31 110 TRP A CA 1
ATOM 862 C C . TRP A 1 110 ? 19.092 -8.580 -13.503 1.00 88.31 110 TRP A C 1
ATOM 864 O O . TRP A 1 110 ? 18.972 -8.654 -12.281 1.00 88.31 110 TRP A O 1
ATOM 874 N N . TYR A 1 111 ? 18.818 -7.472 -14.195 1.00 87.62 111 TYR A N 1
ATOM 875 C CA . TYR A 1 111 ? 18.329 -6.269 -13.539 1.00 87.62 111 TYR A CA 1
ATOM 876 C C . TYR A 1 111 ? 17.017 -6.545 -12.788 1.00 87.62 111 TYR A C 1
ATOM 878 O O . TYR A 1 111 ? 16.972 -6.383 -11.572 1.00 87.62 111 TYR A O 1
ATOM 886 N N . GLY A 1 112 ? 16.000 -7.079 -13.465 1.00 87.12 112 GLY A N 1
ATOM 887 C CA . GLY A 1 112 ? 14.696 -7.356 -12.869 1.00 87.12 112 GLY A CA 1
ATOM 888 C C . GLY A 1 112 ? 14.736 -8.443 -11.799 1.00 87.12 112 GLY A C 1
ATOM 889 O O . GLY A 1 112 ? 14.086 -8.319 -10.765 1.00 87.12 112 GLY A O 1
ATOM 890 N N . ALA A 1 113 ? 15.555 -9.482 -11.986 1.00 89.75 113 ALA A N 1
ATOM 891 C CA . ALA A 1 113 ? 15.751 -10.487 -10.941 1.00 89.75 113 ALA A CA 1
ATOM 892 C C . ALA A 1 113 ? 16.376 -9.869 -9.677 1.00 89.75 113 ALA A C 1
ATOM 894 O O . ALA A 1 113 ? 15.921 -10.128 -8.561 1.00 89.75 113 ALA A O 1
ATOM 895 N N . SER A 1 114 ? 17.398 -9.025 -9.849 1.00 89.25 114 SER A N 1
ATOM 896 C CA . SER A 1 114 ? 18.075 -8.365 -8.732 1.00 89.25 114 SER A CA 1
ATOM 897 C C . SER A 1 114 ? 17.193 -7.326 -8.034 1.00 89.25 114 SER A C 1
ATOM 899 O O . SER A 1 114 ? 17.223 -7.249 -6.807 1.00 89.25 114 SER A O 1
ATOM 901 N N . SER A 1 115 ? 16.361 -6.581 -8.767 1.00 89.62 115 SER A N 1
ATOM 902 C CA . SER A 1 115 ? 15.480 -5.562 -8.188 1.00 89.62 115 SER A CA 1
ATOM 903 C C . SER A 1 115 ? 14.357 -6.192 -7.357 1.00 89.62 115 SER A C 1
ATOM 905 O O . SER A 1 115 ? 14.141 -5.800 -6.210 1.00 89.62 115 SER A O 1
ATOM 907 N N . VAL A 1 116 ? 13.746 -7.275 -7.853 1.00 91.12 116 VAL A N 1
ATOM 908 C CA . VAL A 1 116 ? 12.744 -8.049 -7.104 1.00 91.12 116 VAL A CA 1
ATOM 909 C C . VAL A 1 116 ? 13.360 -8.665 -5.847 1.00 91.12 116 VAL A C 1
ATOM 911 O O . VAL A 1 116 ? 12.753 -8.623 -4.772 1.00 91.12 116 VAL A O 1
ATOM 914 N N . LEU A 1 117 ? 14.585 -9.195 -5.945 1.00 90.69 117 LEU A N 1
ATOM 915 C CA . LEU A 1 117 ? 15.311 -9.719 -4.789 1.00 90.69 117 LEU A CA 1
ATOM 916 C C . LEU A 1 117 ? 15.598 -8.619 -3.755 1.00 90.69 117 LEU A C 1
ATOM 918 O O . LEU A 1 117 ? 15.412 -8.843 -2.558 1.00 90.69 117 LEU A O 1
ATOM 922 N N . LEU A 1 118 ? 16.003 -7.427 -4.201 1.00 88.94 118 LEU A N 1
ATOM 923 C CA . LEU A 1 118 ? 16.229 -6.269 -3.336 1.00 88.94 118 LEU A CA 1
ATOM 924 C C . LEU A 1 118 ? 14.939 -5.801 -2.657 1.00 88.94 118 LEU A C 1
ATOM 926 O O . LEU A 1 118 ? 14.958 -5.542 -1.455 1.00 88.94 118 LEU A O 1
ATOM 930 N N . MET A 1 119 ? 13.812 -5.753 -3.374 1.00 92.31 119 MET A N 1
ATOM 931 C CA . MET A 1 119 ? 12.504 -5.439 -2.790 1.00 92.31 119 MET A CA 1
ATOM 932 C C . MET A 1 119 ? 12.129 -6.458 -1.703 1.00 92.31 119 MET A C 1
ATOM 934 O O . MET A 1 119 ? 11.717 -6.071 -0.606 1.00 92.31 119 MET A O 1
ATOM 938 N N . ALA A 1 120 ? 12.312 -7.756 -1.966 1.00 91.56 120 ALA A N 1
ATOM 939 C CA . ALA A 1 120 ? 12.042 -8.811 -0.991 1.00 91.56 120 ALA A CA 1
ATOM 940 C C . ALA A 1 120 ? 12.957 -8.704 0.243 1.00 91.56 120 ALA A C 1
ATOM 942 O O . ALA A 1 120 ? 12.481 -8.773 1.380 1.00 91.56 120 ALA A O 1
ATOM 943 N N . ALA A 1 121 ? 14.256 -8.471 0.035 1.00 87.38 121 ALA A N 1
ATOM 944 C CA . ALA A 1 121 ? 15.225 -8.265 1.108 1.00 87.38 121 ALA A CA 1
ATOM 945 C C . ALA A 1 121 ? 14.897 -7.019 1.947 1.00 87.38 121 ALA A C 1
ATOM 947 O O . ALA A 1 121 ? 14.940 -7.078 3.177 1.00 87.38 121 ALA A O 1
ATOM 948 N N . ALA A 1 122 ? 14.501 -5.914 1.307 1.00 85.38 122 ALA A N 1
ATOM 949 C CA . ALA A 1 122 ? 14.055 -4.701 1.985 1.00 85.38 122 ALA A CA 1
ATOM 950 C C . ALA A 1 122 ? 12.788 -4.954 2.815 1.00 85.38 122 ALA A C 1
ATOM 952 O O . ALA A 1 122 ? 12.712 -4.528 3.968 1.00 85.38 122 ALA A O 1
ATOM 953 N N . GLY A 1 123 ? 11.821 -5.705 2.277 1.00 83.81 123 GLY A N 1
ATOM 954 C CA . GLY A 1 123 ? 10.618 -6.114 3.003 1.00 83.81 123 GLY A CA 1
ATOM 955 C C . GLY A 1 123 ? 10.936 -6.952 4.246 1.00 83.81 123 GLY A C 1
ATOM 956 O O . GLY A 1 123 ? 10.424 -6.672 5.333 1.00 83.81 123 GLY A O 1
ATOM 957 N N . LEU A 1 124 ? 11.838 -7.931 4.118 1.00 88.25 124 LEU A N 1
ATOM 958 C CA . LEU A 1 124 ? 12.319 -8.736 5.246 1.00 88.25 124 LEU A CA 1
ATOM 959 C C . LEU A 1 124 ? 13.038 -7.878 6.290 1.00 88.25 124 LEU A C 1
ATOM 961 O O . LEU A 1 124 ? 12.749 -7.993 7.483 1.00 88.25 124 LEU A O 1
ATOM 965 N N . LEU A 1 125 ? 13.932 -6.988 5.855 1.00 84.50 125 LEU A N 1
ATOM 966 C CA . LEU A 1 125 ? 14.652 -6.075 6.738 1.00 84.50 125 LEU A CA 1
ATOM 967 C C . LEU A 1 125 ? 13.680 -5.176 7.510 1.00 84.50 125 LEU A C 1
ATOM 969 O O . LEU A 1 125 ? 13.789 -5.078 8.733 1.00 84.50 125 LEU A O 1
ATOM 973 N N . PHE A 1 126 ? 12.688 -4.583 6.839 1.00 84.88 126 PHE A N 1
ATOM 974 C CA . PHE A 1 126 ? 11.644 -3.803 7.504 1.00 84.88 126 PHE A CA 1
ATOM 975 C C . PHE A 1 126 ? 10.851 -4.640 8.504 1.00 84.88 126 PHE A C 1
ATOM 977 O O . PHE A 1 126 ? 10.604 -4.170 9.614 1.00 84.88 126 PHE A O 1
ATOM 984 N N . GLY A 1 127 ? 10.507 -5.883 8.161 1.00 83.31 127 GLY A N 1
ATOM 985 C CA . GLY A 1 127 ? 9.856 -6.827 9.072 1.00 83.31 127 GLY A CA 1
ATOM 986 C C . GLY A 1 127 ? 10.658 -7.056 10.352 1.00 83.31 127 GLY A C 1
ATOM 987 O O . GLY A 1 127 ? 10.145 -6.884 11.461 1.00 83.31 127 GLY A O 1
ATOM 988 N N . LEU A 1 128 ? 11.942 -7.383 10.208 1.00 85.69 128 LEU A N 1
ATOM 989 C CA . LEU A 1 128 ? 12.849 -7.626 11.331 1.00 85.69 128 LEU A CA 1
ATOM 990 C C . LEU A 1 128 ? 13.044 -6.371 12.190 1.00 85.69 128 LEU A C 1
ATOM 992 O O . LEU A 1 128 ? 12.960 -6.443 13.421 1.00 85.69 128 LEU A O 1
ATOM 996 N N . LEU A 1 129 ? 13.270 -5.217 11.557 1.00 83.94 129 LEU A N 1
ATOM 997 C CA . LEU A 1 129 ? 13.426 -3.936 12.246 1.00 83.94 129 LEU A CA 1
ATOM 998 C C . LEU A 1 129 ? 12.147 -3.539 12.985 1.00 83.94 129 LEU A C 1
ATOM 1000 O O . LEU A 1 129 ? 12.230 -3.103 14.132 1.00 83.94 129 LEU A O 1
ATOM 1004 N N . HIS A 1 130 ? 10.975 -3.744 12.381 1.00 83.56 130 HIS A N 1
ATOM 1005 C CA . HIS A 1 130 ? 9.691 -3.452 13.009 1.00 83.56 130 HIS A CA 1
ATOM 1006 C C . HIS A 1 130 ? 9.462 -4.321 14.247 1.00 83.56 130 HIS A C 1
ATOM 1008 O O . HIS A 1 130 ? 9.194 -3.789 15.322 1.00 83.56 130 HIS A O 1
ATOM 1014 N N . ILE A 1 131 ? 9.642 -5.643 14.141 1.00 81.94 131 ILE A N 1
ATOM 1015 C CA . ILE A 1 131 ? 9.493 -6.561 15.282 1.00 81.94 131 ILE A CA 1
ATOM 1016 C C . ILE A 1 131 ? 10.465 -6.178 16.404 1.00 81.94 131 ILE A C 1
ATOM 1018 O O . ILE A 1 131 ? 10.086 -6.134 17.577 1.00 81.94 131 ILE A O 1
ATOM 1022 N N . ARG A 1 132 ? 11.717 -5.857 16.057 1.00 81.06 132 ARG A N 1
ATOM 1023 C CA . ARG A 1 132 ? 12.728 -5.417 17.023 1.00 81.06 132 ARG A CA 1
ATOM 1024 C C . ARG A 1 132 ? 12.348 -4.091 17.688 1.00 81.06 132 ARG A C 1
ATOM 1026 O O . ARG A 1 132 ? 12.522 -3.967 18.898 1.00 81.06 132 ARG A O 1
ATOM 1033 N N . ALA A 1 133 ? 11.816 -3.132 16.933 1.00 75.44 133 ALA A N 1
ATOM 1034 C CA . ALA A 1 133 ? 11.370 -1.836 17.442 1.00 75.44 133 ALA A CA 1
ATOM 1035 C C . ALA A 1 133 ? 10.137 -1.957 18.353 1.00 75.44 133 ALA A C 1
ATOM 1037 O O . ALA A 1 133 ? 10.081 -1.295 19.389 1.00 75.44 133 ALA A O 1
ATOM 1038 N N . VAL A 1 134 ? 9.184 -2.836 18.022 1.00 74.12 134 VAL A N 1
ATOM 1039 C CA . VAL A 1 134 ? 8.012 -3.119 18.869 1.00 74.12 134 VAL A CA 1
ATOM 1040 C C . VAL A 1 134 ? 8.436 -3.784 20.179 1.00 74.12 134 VAL A C 1
ATOM 1042 O O . VAL A 1 134 ? 8.030 -3.331 21.246 1.00 74.12 134 VAL A O 1
ATOM 1045 N N . ARG A 1 135 ? 9.311 -4.801 20.131 1.00 73.56 135 ARG A N 1
ATOM 1046 C CA . ARG A 1 135 ? 9.823 -5.470 21.344 1.00 73.56 135 ARG A CA 1
ATOM 1047 C C . ARG A 1 135 ? 10.582 -4.525 22.276 1.00 73.56 135 ARG A C 1
ATOM 1049 O O . ARG A 1 135 ? 10.589 -4.741 23.479 1.00 73.56 135 ARG A O 1
ATOM 1056 N N . ARG A 1 136 ? 11.231 -3.498 21.725 1.00 72.06 136 ARG A N 1
ATOM 1057 C CA . ARG A 1 136 ? 12.015 -2.506 22.477 1.00 72.06 136 ARG A CA 1
ATOM 1058 C C . ARG A 1 136 ? 11.209 -1.278 22.918 1.00 72.06 136 ARG A C 1
ATOM 1060 O O . ARG A 1 136 ? 11.797 -0.373 23.495 1.00 72.06 136 ARG A O 1
ATOM 1067 N N . GLY A 1 137 ? 9.910 -1.195 22.609 1.00 63.81 137 GLY A N 1
ATOM 1068 C CA . GLY A 1 137 ? 9.085 -0.019 22.926 1.00 63.81 137 GLY A CA 1
ATOM 1069 C C . GLY A 1 137 ? 9.484 1.263 22.175 1.00 63.81 137 GLY A C 1
ATOM 1070 O O . GLY A 1 137 ? 9.036 2.356 22.518 1.00 63.81 137 GLY A O 1
ATOM 1071 N N . THR A 1 138 ? 10.308 1.158 21.126 1.00 61.19 138 THR A N 1
ATOM 1072 C CA . THR A 1 138 ? 10.966 2.307 20.478 1.00 61.19 138 THR A CA 1
ATOM 1073 C C . THR A 1 138 ? 9.971 3.275 19.827 1.00 61.19 138 THR A C 1
ATOM 1075 O O . THR A 1 138 ? 10.214 4.479 19.794 1.00 61.19 138 THR A O 1
ATOM 1078 N N . TYR A 1 139 ? 8.823 2.780 19.348 1.00 57.62 139 TYR A N 1
ATOM 1079 C CA . TYR A 1 139 ? 7.772 3.628 18.773 1.00 57.62 139 TYR A CA 1
ATOM 1080 C C . TYR A 1 139 ? 7.160 4.587 19.797 1.00 57.62 139 TYR A C 1
ATOM 1082 O O . TYR A 1 139 ? 6.923 5.745 19.469 1.00 57.62 139 TYR A O 1
ATOM 1090 N N . GLN A 1 140 ? 6.960 4.144 21.040 1.00 53.00 140 GLN A N 1
ATOM 1091 C CA . GLN A 1 140 ? 6.421 4.998 22.100 1.00 53.00 140 GLN A CA 1
ATOM 1092 C C . GLN A 1 140 ? 7.483 5.920 22.686 1.00 53.00 140 GLN A C 1
ATOM 1094 O O . GLN A 1 140 ? 7.170 7.048 23.057 1.00 53.00 140 GLN A O 1
ATOM 1099 N N . GLU A 1 141 ? 8.748 5.495 22.709 1.00 58.31 141 GLU A N 1
ATOM 1100 C CA . GLU A 1 141 ? 9.853 6.383 23.063 1.00 58.31 141 GLU A CA 1
ATOM 1101 C C . GLU A 1 141 ? 10.008 7.518 22.038 1.00 58.31 141 GLU A C 1
ATOM 1103 O O . GLU A 1 141 ? 10.184 8.667 22.436 1.00 58.31 141 GLU A O 1
ATOM 1108 N N . MET A 1 142 ? 9.840 7.239 20.738 1.00 56.53 142 MET A N 1
ATOM 1109 C CA . MET A 1 142 ? 9.767 8.269 19.692 1.00 56.53 142 MET A CA 1
ATOM 1110 C C . MET A 1 142 ? 8.512 9.146 19.797 1.00 56.53 142 MET A C 1
ATOM 1112 O O . MET A 1 142 ? 8.607 10.351 19.585 1.00 56.53 142 MET A O 1
ATOM 1116 N N . GLU A 1 143 ? 7.350 8.585 20.146 1.00 54.84 143 GLU A N 1
ATOM 1117 C CA . GLU A 1 143 ? 6.114 9.360 20.350 1.00 54.84 143 GLU A CA 1
ATOM 1118 C C . GLU A 1 143 ? 6.225 10.293 21.570 1.00 54.84 143 GLU A C 1
ATOM 1120 O O . GLU A 1 143 ? 5.726 11.416 21.552 1.00 54.84 143 GLU A O 1
ATOM 1125 N N . ARG A 1 144 ? 6.925 9.847 22.622 1.00 55.25 144 ARG A N 1
ATOM 1126 C CA . ARG A 1 144 ? 7.084 10.560 23.896 1.00 55.25 144 ARG A CA 1
ATOM 1127 C C . ARG A 1 144 ? 8.256 11.545 23.905 1.00 55.25 144 ARG A C 1
ATOM 1129 O O . ARG A 1 144 ? 8.149 12.592 24.537 1.00 55.25 144 ARG A O 1
ATOM 1136 N N . LYS A 1 145 ? 9.371 11.231 23.237 1.00 50.34 145 LYS A N 1
ATOM 1137 C CA . LYS A 1 145 ? 10.544 12.122 23.108 1.00 50.34 145 LYS A CA 1
ATOM 1138 C C . LYS A 1 145 ? 10.493 13.000 21.852 1.00 50.34 145 LYS A C 1
ATOM 1140 O O . LYS A 1 145 ? 11.262 13.953 21.745 1.00 50.34 145 LYS A O 1
ATOM 1145 N N . GLY A 1 146 ? 9.576 12.719 20.925 1.00 51.12 146 GLY A N 1
ATOM 1146 C CA . GLY A 1 146 ? 9.578 13.314 19.595 1.00 51.12 146 GLY A CA 1
ATOM 1147 C C . GLY A 1 146 ? 10.775 12.841 18.762 1.00 51.12 146 GLY A C 1
ATOM 1148 O O . GLY A 1 146 ? 11.691 12.175 19.244 1.00 51.12 146 GLY A O 1
ATOM 1149 N N . LEU A 1 147 ? 10.781 13.192 17.475 1.00 51.53 147 LEU A N 1
ATOM 1150 C CA . LEU A 1 147 ? 11.901 12.893 16.584 1.00 51.53 147 LEU A CA 1
ATOM 1151 C C . LEU A 1 147 ? 13.172 13.587 17.126 1.00 51.53 147 LEU A C 1
ATOM 1153 O O . LEU A 1 147 ? 13.228 14.819 17.183 1.00 51.53 147 LEU A O 1
ATOM 1157 N N . ASN A 1 148 ? 14.178 12.816 17.556 1.00 56.91 148 ASN A N 1
ATOM 1158 C CA . ASN A 1 148 ? 15.444 13.365 18.062 1.00 56.91 148 ASN A CA 1
ATOM 1159 C C . ASN A 1 148 ? 16.103 14.277 17.006 1.00 56.91 148 ASN A C 1
ATOM 1161 O O . ASN A 1 148 ? 15.857 14.112 15.811 1.00 56.91 148 ASN A O 1
ATOM 1165 N N . ARG A 1 149 ? 16.975 15.217 17.415 1.00 53.81 149 ARG A N 1
ATOM 1166 C CA . ARG A 1 149 ? 17.658 16.160 16.493 1.00 53.81 149 ARG A CA 1
ATOM 1167 C C . ARG A 1 149 ? 18.277 15.470 15.273 1.00 53.81 149 ARG A C 1
ATOM 1169 O O . ARG A 1 149 ? 18.151 15.997 14.179 1.00 53.81 149 ARG A O 1
ATOM 1176 N N . ALA A 1 150 ? 18.858 14.282 15.446 1.00 52.53 150 ALA A N 1
ATOM 1177 C CA . ALA A 1 150 ? 19.406 13.480 14.351 1.00 52.53 150 ALA A CA 1
ATOM 1178 C C . ALA A 1 150 ? 18.329 12.953 13.383 1.00 52.53 150 ALA A C 1
ATOM 1180 O O . ALA A 1 150 ? 18.532 12.978 12.178 1.00 52.53 150 ALA A O 1
ATOM 1181 N N . GLY A 1 151 ? 17.162 12.539 13.886 1.00 52.53 151 GLY A N 1
ATOM 1182 C CA . GLY A 1 151 ? 16.031 12.129 13.051 1.00 52.53 151 GLY A CA 1
ATOM 1183 C C . GLY A 1 151 ? 15.388 13.310 12.322 1.00 52.53 151 GLY A C 1
ATOM 1184 O O . GLY A 1 151 ? 15.054 13.186 11.151 1.00 52.53 151 GLY A O 1
ATOM 1185 N N . LYS A 1 152 ? 15.283 14.481 12.969 1.00 55.75 152 LYS A N 1
ATOM 1186 C CA . LYS A 1 152 ? 14.845 15.731 12.316 1.00 55.75 152 LYS A CA 1
ATOM 1187 C C . LYS A 1 152 ? 15.844 16.199 11.263 1.00 55.75 152 LYS A C 1
ATOM 1189 O O . LYS A 1 152 ? 15.425 16.611 10.191 1.00 55.75 152 LYS A O 1
ATOM 1194 N N . ALA A 1 153 ? 17.140 16.100 11.551 1.00 52.81 153 ALA A N 1
ATOM 1195 C CA . ALA A 1 153 ? 18.205 16.416 10.611 1.00 52.81 153 ALA A CA 1
ATOM 1196 C C . ALA A 1 153 ? 18.219 15.442 9.431 1.00 52.81 153 ALA A C 1
ATOM 1198 O O . ALA A 1 153 ? 18.352 15.895 8.309 1.00 52.81 153 ALA A O 1
ATOM 1199 N N . ALA A 1 154 ? 18.002 14.142 9.654 1.00 52.91 154 ALA A N 1
ATOM 1200 C CA . ALA A 1 154 ? 17.874 13.155 8.584 1.00 52.91 154 ALA A CA 1
ATOM 1201 C C . ALA A 1 154 ? 16.620 13.391 7.732 1.00 52.91 154 ALA A C 1
ATOM 1203 O O . ALA A 1 154 ? 16.690 13.294 6.513 1.00 52.91 154 ALA A O 1
ATOM 1204 N N . LEU A 1 155 ? 15.491 13.757 8.350 1.00 55.12 155 LEU A N 1
ATOM 1205 C CA . LEU A 1 155 ? 14.263 14.103 7.630 1.00 55.12 155 LEU A CA 1
ATOM 1206 C C . LEU A 1 155 ? 14.437 15.391 6.810 1.00 55.12 155 LEU A C 1
ATOM 1208 O O . LEU A 1 155 ? 14.006 15.443 5.662 1.00 55.12 155 LEU A O 1
ATOM 1212 N N . LEU A 1 156 ? 15.097 16.408 7.378 1.00 56.88 156 LEU A N 1
ATOM 1213 C CA . LEU A 1 156 ? 15.458 17.653 6.694 1.00 56.88 156 LEU A CA 1
ATOM 1214 C C . LEU A 1 156 ? 16.476 17.413 5.578 1.00 56.88 156 LEU A C 1
ATOM 1216 O O . LEU A 1 156 ? 16.292 17.936 4.493 1.00 56.88 156 LEU A O 1
ATOM 1220 N N . LEU A 1 157 ? 17.502 16.585 5.787 1.00 54.88 157 LEU A N 1
ATOM 1221 C CA . LEU A 1 157 ? 18.454 16.217 4.735 1.00 54.88 157 LEU A CA 1
ATOM 1222 C C . LEU A 1 157 ? 17.779 15.418 3.625 1.00 54.88 157 LEU A C 1
ATOM 1224 O O . LEU A 1 157 ? 18.071 15.650 2.460 1.00 54.88 157 LEU A O 1
ATOM 1228 N N . ALA A 1 158 ? 16.872 14.502 3.968 1.00 53.19 158 ALA A N 1
ATOM 1229 C CA . ALA A 1 158 ? 16.111 13.746 2.985 1.00 53.19 158 ALA A CA 1
ATOM 1230 C C . ALA A 1 158 ? 15.214 14.678 2.163 1.00 53.19 158 ALA A C 1
ATOM 1232 O O . ALA A 1 158 ? 15.196 14.573 0.945 1.00 53.19 158 ALA A O 1
ATOM 1233 N N . SER A 1 159 ? 14.532 15.634 2.800 1.00 48.47 159 SER A N 1
ATOM 1234 C CA . SER A 1 159 ? 13.665 16.599 2.106 1.00 48.47 159 SER A CA 1
ATOM 1235 C C . SER A 1 159 ? 14.441 17.663 1.318 1.00 48.47 159 SER A C 1
ATOM 1237 O O . SER A 1 159 ? 14.041 17.989 0.204 1.00 48.47 159 SER A O 1
ATOM 1239 N N . ILE A 1 160 ? 15.583 18.143 1.820 1.00 59.06 160 ILE A N 1
ATOM 1240 C CA . ILE A 1 160 ? 16.497 19.048 1.101 1.00 59.06 160 ILE A CA 1
ATOM 1241 C C . ILE A 1 160 ? 17.177 18.318 -0.059 1.00 59.06 160 ILE A C 1
ATOM 1243 O O . ILE A 1 160 ? 17.267 18.873 -1.148 1.00 59.06 160 ILE A O 1
ATOM 1247 N N . GLY A 1 161 ? 17.604 17.069 0.133 1.00 51.25 161 GLY A N 1
ATOM 1248 C CA . GLY A 1 161 ? 18.144 16.224 -0.929 1.00 51.25 161 GLY A CA 1
ATOM 1249 C C . GLY A 1 161 ? 17.115 15.974 -2.028 1.00 51.25 161 GLY A C 1
ATOM 1250 O O . GLY A 1 161 ? 17.441 16.078 -3.204 1.00 51.25 161 GLY A O 1
ATOM 1251 N N . TYR A 1 162 ? 15.853 15.749 -1.655 1.00 51.97 162 TYR A N 1
ATOM 1252 C CA . TYR A 1 162 ? 14.746 15.582 -2.597 1.00 51.97 162 TYR A CA 1
ATOM 1253 C C . TYR A 1 162 ? 14.434 16.872 -3.375 1.00 51.97 162 TYR A C 1
ATOM 1255 O O . TYR A 1 162 ? 14.192 16.823 -4.578 1.00 51.97 162 TYR A O 1
ATOM 1263 N N . LEU A 1 163 ? 14.492 18.037 -2.718 1.00 51.00 163 LEU A N 1
ATOM 1264 C CA . LEU A 1 163 ? 14.280 19.342 -3.352 1.00 51.00 163 LEU A CA 1
ATOM 1265 C C . LEU A 1 163 ? 15.450 19.741 -4.268 1.00 51.00 163 LEU A C 1
ATOM 1267 O O . LEU A 1 163 ? 15.226 20.167 -5.398 1.00 51.00 163 LEU A O 1
ATOM 1271 N N . ALA A 1 164 ? 16.693 19.555 -3.815 1.00 54.31 164 ALA A N 1
ATOM 1272 C CA . ALA A 1 164 ? 17.904 19.783 -4.607 1.00 54.31 164 ALA A CA 1
ATOM 1273 C C . ALA A 1 164 ? 17.957 18.863 -5.835 1.00 54.31 164 ALA A C 1
ATOM 1275 O O . ALA A 1 164 ? 18.424 19.262 -6.899 1.00 54.31 164 ALA A O 1
ATOM 1276 N N . TYR A 1 165 ? 17.412 17.655 -5.708 1.00 52.28 165 TYR A N 1
ATOM 1277 C CA . TYR A 1 165 ? 17.265 16.706 -6.799 1.00 52.28 165 TYR A CA 1
ATOM 1278 C C . TYR A 1 165 ? 16.151 17.090 -7.793 1.00 52.28 165 TYR A C 1
ATOM 1280 O O . TYR A 1 165 ? 16.365 16.989 -8.998 1.00 52.28 165 TYR A O 1
ATOM 1288 N N . TYR A 1 166 ? 15.008 17.617 -7.333 1.00 54.19 166 TYR A N 1
ATOM 1289 C CA . TYR A 1 166 ? 13.973 18.218 -8.199 1.00 54.19 166 TYR A CA 1
ATOM 1290 C C . TYR A 1 166 ? 14.504 19.423 -8.989 1.00 54.19 166 TYR A C 1
ATOM 1292 O O . TYR A 1 166 ? 14.219 19.575 -10.174 1.00 54.19 166 TYR A O 1
ATOM 1300 N N . LEU A 1 167 ? 15.317 20.258 -8.339 1.00 54.66 167 LEU A N 1
ATOM 1301 C CA . LEU A 1 167 ? 16.016 21.363 -8.989 1.00 54.66 167 LEU A CA 1
ATOM 1302 C C . LEU A 1 167 ? 17.022 20.840 -10.019 1.00 54.66 167 LEU A C 1
ATOM 1304 O O . LEU A 1 167 ? 16.986 21.284 -11.155 1.00 54.66 167 LEU A O 1
ATOM 1308 N N . ALA A 1 168 ? 17.854 19.851 -9.685 1.00 53.41 168 ALA A N 1
ATOM 1309 C CA . ALA A 1 168 ? 18.799 19.267 -10.639 1.00 53.41 168 ALA A CA 1
ATOM 1310 C C . ALA A 1 168 ? 18.090 18.625 -11.850 1.00 53.41 168 ALA A C 1
ATOM 1312 O O . ALA A 1 168 ? 18.480 18.842 -12.990 1.00 53.41 168 ALA A O 1
ATOM 1313 N N . THR A 1 169 ? 17.009 17.880 -11.628 1.00 48.12 169 THR A N 1
ATOM 1314 C CA . THR A 1 169 ? 16.258 17.178 -12.687 1.00 48.12 169 THR A CA 1
ATOM 1315 C C . THR A 1 169 ? 15.458 18.115 -13.593 1.00 48.12 169 THR A C 1
ATOM 1317 O O . THR A 1 169 ? 15.353 17.836 -14.784 1.00 48.12 169 THR A O 1
ATOM 1320 N N . ALA A 1 170 ? 14.999 19.265 -13.089 1.00 55.94 170 ALA A N 1
ATOM 1321 C CA . ALA A 1 170 ? 14.445 20.339 -13.917 1.00 55.94 170 ALA A CA 1
ATOM 1322 C C . ALA A 1 170 ? 15.469 20.936 -14.908 1.00 55.94 170 ALA A C 1
ATOM 1324 O O . ALA A 1 170 ? 15.068 21.487 -15.931 1.00 55.94 170 ALA A O 1
ATOM 1325 N N . PHE A 1 171 ? 16.775 20.805 -14.640 1.00 55.16 171 PHE A N 1
ATOM 1326 C CA . PHE A 1 171 ? 17.848 21.319 -15.500 1.00 55.16 171 PHE A CA 1
ATOM 1327 C C . PHE A 1 171 ? 18.459 20.278 -16.462 1.00 55.16 171 PHE A C 1
ATOM 1329 O O . PHE A 1 171 ? 19.185 20.672 -17.372 1.00 55.16 171 PHE A O 1
ATOM 1336 N N . PHE A 1 172 ? 18.164 18.975 -16.330 1.00 53.25 172 PHE A N 1
ATOM 1337 C CA . PHE A 1 172 ? 18.832 17.908 -17.102 1.00 53.25 172 PHE A CA 1
ATOM 1338 C C . PHE A 1 172 ? 17.871 17.002 -17.905 1.00 53.25 172 PHE A C 1
ATOM 1340 O O . PHE A 1 172 ? 17.752 15.826 -17.592 1.00 53.25 172 PHE A O 1
ATOM 1347 N N . GLY A 1 173 ? 17.246 17.507 -18.978 1.00 61.16 173 GLY A N 1
ATOM 1348 C CA . GLY A 1 173 ? 16.720 16.724 -20.126 1.00 61.16 173 GLY A CA 1
ATOM 1349 C C . GLY A 1 173 ? 15.793 15.509 -19.869 1.00 61.16 173 GLY A C 1
ATOM 1350 O O . GLY A 1 173 ? 15.388 15.204 -18.750 1.00 61.16 173 GLY A O 1
ATOM 1351 N N . GLU A 1 174 ? 15.442 14.778 -20.938 1.00 60.66 174 GLU A N 1
ATOM 1352 C CA . GLU A 1 174 ? 14.545 13.599 -20.890 1.00 60.66 174 GLU A CA 1
ATOM 1353 C C . GLU A 1 174 ? 15.037 12.515 -19.907 1.00 60.66 174 GLU A C 1
ATOM 1355 O O . GLU A 1 174 ? 14.244 11.938 -19.159 1.00 60.66 174 GLU A O 1
ATOM 1360 N N . LEU A 1 175 ? 16.357 12.316 -19.817 1.00 61.78 175 LEU A N 1
ATOM 1361 C CA . LEU A 1 175 ? 17.003 11.405 -18.864 1.00 61.78 175 LEU A CA 1
ATOM 1362 C C . LEU A 1 175 ? 16.789 11.815 -17.397 1.00 61.78 175 LEU A C 1
ATOM 1364 O O . LEU A 1 175 ? 16.551 10.949 -16.557 1.00 61.78 175 LEU A O 1
ATOM 1368 N N . GLY A 1 176 ? 16.811 13.108 -17.066 1.00 66.12 176 GLY A N 1
ATOM 1369 C CA . GLY A 1 176 ? 16.588 13.583 -15.697 1.00 66.12 176 GLY A CA 1
ATOM 1370 C C . GLY A 1 176 ? 15.173 13.297 -15.205 1.00 66.12 176 GLY A C 1
ATOM 1371 O O . GLY A 1 176 ? 14.996 12.845 -14.074 1.00 66.12 176 GLY A O 1
ATOM 1372 N N . SER A 1 177 ? 14.169 13.467 -16.071 1.00 68.62 177 SER A N 1
ATOM 1373 C CA . SER A 1 177 ? 12.771 13.150 -15.741 1.00 68.62 177 SER A CA 1
ATOM 1374 C C . SER A 1 177 ? 12.558 11.659 -15.446 1.00 68.62 177 SER A C 1
ATOM 1376 O O . SER A 1 177 ? 11.795 11.291 -14.550 1.00 68.62 177 SER A O 1
ATOM 1378 N N . MET A 1 178 ? 13.300 10.795 -16.143 1.00 75.00 178 MET A N 1
ATOM 1379 C CA . MET A 1 178 ? 13.246 9.353 -15.961 1.00 75.00 178 MET A CA 1
ATOM 1380 C C . MET A 1 178 ? 13.858 8.924 -14.622 1.00 75.00 178 MET A C 1
ATOM 1382 O O . MET A 1 178 ? 13.222 8.195 -13.858 1.00 75.00 178 MET A O 1
ATOM 1386 N N . VAL A 1 179 ? 15.066 9.401 -14.305 1.00 78.69 179 VAL A N 1
ATOM 1387 C CA . VAL A 1 179 ? 15.698 9.097 -13.012 1.00 78.69 179 VAL A CA 1
ATOM 1388 C C . VAL A 1 179 ? 14.830 9.650 -11.871 1.00 78.69 179 VAL A C 1
ATOM 1390 O O . VAL A 1 179 ? 14.643 8.963 -10.866 1.00 78.69 179 VAL A O 1
ATOM 1393 N N . LEU A 1 180 ? 14.218 10.830 -12.052 1.00 76.06 180 LEU A N 1
ATOM 1394 C CA . LEU A 1 180 ? 13.313 11.434 -11.067 1.00 76.06 180 LEU A CA 1
ATOM 1395 C C . LEU A 1 180 ? 12.086 10.563 -10.799 1.00 76.06 180 LEU A C 1
ATOM 1397 O O . LEU A 1 180 ? 11.746 10.316 -9.640 1.00 76.06 180 LEU A O 1
ATOM 1401 N N . GLY A 1 181 ? 11.445 10.066 -11.860 1.00 81.25 181 GLY A N 1
ATOM 1402 C CA . GLY A 1 181 ? 10.317 9.147 -11.747 1.00 81.25 181 GLY A CA 1
ATOM 1403 C C . GLY A 1 181 ? 10.700 7.872 -10.996 1.00 81.25 181 GLY A C 1
ATOM 1404 O O . GLY A 1 181 ? 10.013 7.487 -10.052 1.00 81.25 181 GLY A O 1
ATOM 1405 N N . MET A 1 182 ? 11.844 7.267 -11.324 1.00 86.31 182 MET A N 1
ATOM 1406 C CA . MET A 1 182 ? 12.327 6.070 -10.627 1.00 86.31 182 MET A CA 1
ATOM 1407 C C . MET A 1 182 ? 12.629 6.315 -9.149 1.00 86.31 182 MET A C 1
ATOM 1409 O O . MET A 1 182 ? 12.283 5.487 -8.304 1.00 86.31 182 MET A O 1
ATOM 1413 N N . ALA A 1 183 ? 13.255 7.446 -8.815 1.00 82.62 183 ALA A N 1
ATOM 1414 C CA . ALA A 1 183 ? 13.507 7.825 -7.429 1.00 82.62 183 ALA A CA 1
ATOM 1415 C C . ALA A 1 183 ? 12.187 8.022 -6.665 1.00 82.62 183 ALA A C 1
ATOM 1417 O O . ALA A 1 183 ? 12.036 7.518 -5.551 1.00 82.62 183 ALA A O 1
ATOM 1418 N N . GLY A 1 184 ? 11.201 8.675 -7.287 1.00 86.12 184 GLY A N 1
ATOM 1419 C CA . GLY A 1 184 ? 9.859 8.841 -6.730 1.00 86.12 184 GLY A CA 1
ATOM 1420 C C . GLY A 1 184 ? 9.145 7.513 -6.479 1.00 86.12 184 GLY A C 1
ATOM 1421 O O . GLY A 1 184 ? 8.614 7.291 -5.388 1.00 86.12 184 GLY A O 1
ATOM 1422 N N . PHE A 1 185 ? 9.190 6.586 -7.438 1.00 90.50 185 PHE A N 1
ATOM 1423 C CA . PHE A 1 185 ? 8.623 5.249 -7.255 1.00 90.50 185 PHE A CA 1
ATOM 1424 C C . PHE A 1 185 ? 9.386 4.421 -6.229 1.00 90.50 185 PHE A C 1
ATOM 1426 O O . PHE A 1 185 ? 8.761 3.673 -5.487 1.00 90.50 185 PHE A O 1
ATOM 1433 N N . SER A 1 186 ? 10.698 4.607 -6.099 1.00 88.62 186 SER A N 1
ATOM 1434 C CA . SER A 1 186 ? 11.488 3.956 -5.048 1.00 88.62 186 SER A CA 1
ATOM 1435 C C . SER A 1 186 ? 11.063 4.435 -3.656 1.00 88.62 186 SER A C 1
ATOM 1437 O O . SER A 1 186 ? 10.947 3.632 -2.731 1.00 88.62 186 SER A O 1
ATOM 1439 N N . VAL A 1 187 ? 10.754 5.728 -3.498 1.00 89.62 187 VAL A N 1
ATOM 1440 C CA . VAL A 1 187 ? 10.189 6.267 -2.249 1.00 89.62 187 VAL A CA 1
ATOM 1441 C C . VAL A 1 187 ? 8.808 5.674 -1.970 1.00 89.62 187 VAL A C 1
ATOM 1443 O O . VAL A 1 187 ? 8.557 5.231 -0.847 1.00 89.62 187 VAL A O 1
ATOM 1446 N N . LEU A 1 188 ? 7.924 5.619 -2.972 1.00 90.19 188 LEU A N 1
ATOM 1447 C CA . LEU A 1 188 ? 6.600 4.998 -2.834 1.00 90.19 188 LEU A CA 1
ATOM 1448 C C . LEU A 1 188 ? 6.690 3.502 -2.517 1.00 90.19 188 LEU A C 1
ATOM 1450 O O . LEU A 1 188 ? 5.907 3.008 -1.708 1.00 90.19 188 LEU A O 1
ATOM 1454 N N . LEU A 1 189 ? 7.669 2.801 -3.088 1.00 93.69 189 LEU A N 1
ATOM 1455 C CA . LEU A 1 189 ? 7.951 1.399 -2.815 1.00 93.69 189 LEU A CA 1
ATOM 1456 C C . LEU A 1 189 ? 8.364 1.200 -1.361 1.00 93.69 189 LEU A C 1
ATOM 1458 O O . LEU A 1 189 ? 7.757 0.397 -0.653 1.00 93.69 189 LEU A O 1
ATOM 1462 N N . ILE A 1 190 ? 9.351 1.964 -0.889 1.00 90.44 190 ILE A N 1
ATOM 1463 C CA . ILE A 1 190 ? 9.819 1.906 0.501 1.00 90.44 190 ILE A CA 1
ATOM 1464 C C . ILE A 1 190 ? 8.674 2.235 1.465 1.00 90.44 190 ILE A C 1
ATOM 1466 O O . ILE A 1 190 ? 8.471 1.536 2.460 1.00 90.44 190 ILE A O 1
ATOM 1470 N N . PHE A 1 191 ? 7.895 3.272 1.155 1.00 90.06 191 PHE A N 1
ATOM 1471 C CA . PHE A 1 191 ? 6.715 3.641 1.928 1.00 90.06 191 PHE A CA 1
ATOM 1472 C C . PHE A 1 191 ? 5.671 2.515 1.944 1.00 90.06 191 PHE A C 1
ATOM 1474 O O . PHE A 1 191 ? 5.162 2.169 3.010 1.00 90.06 191 PHE A O 1
ATOM 1481 N N . GLY A 1 192 ? 5.395 1.897 0.795 1.00 92.31 192 GLY A N 1
ATOM 1482 C CA . GLY A 1 192 ? 4.486 0.763 0.662 1.00 92.31 192 GLY A CA 1
ATOM 1483 C C . GLY A 1 192 ? 4.922 -0.436 1.504 1.00 92.31 192 GLY A C 1
ATOM 1484 O O . GLY A 1 192 ? 4.118 -0.965 2.271 1.00 92.31 192 GLY A O 1
ATOM 1485 N N . LEU A 1 193 ? 6.206 -0.808 1.455 1.00 92.69 193 LEU A N 1
ATOM 1486 C CA . LEU A 1 193 ? 6.772 -1.876 2.288 1.00 92.69 193 LEU A CA 1
ATOM 1487 C C . LEU A 1 193 ? 6.636 -1.571 3.784 1.00 92.69 193 LEU A C 1
ATOM 1489 O O . LEU A 1 193 ? 6.237 -2.440 4.561 1.00 92.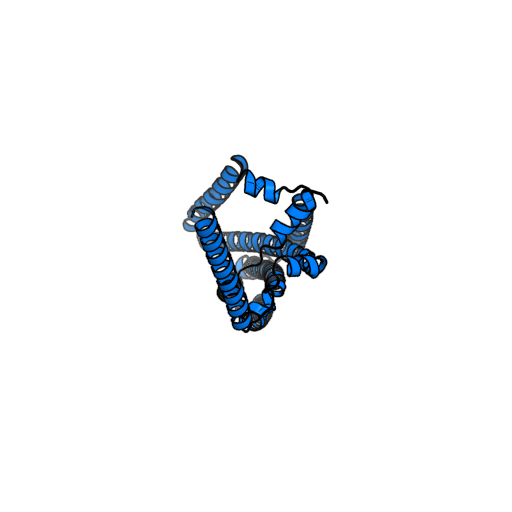69 193 LEU A O 1
ATOM 1493 N N . TYR A 1 194 ? 6.924 -0.333 4.193 1.00 90.31 194 TYR A N 1
ATOM 1494 C CA . TYR A 1 194 ? 6.747 0.100 5.577 1.00 90.31 194 TYR A CA 1
ATOM 1495 C C . TYR A 1 194 ? 5.284 -0.025 6.028 1.00 90.31 194 TYR A C 1
ATOM 1497 O O . TYR A 1 194 ? 5.006 -0.636 7.065 1.00 90.31 194 TYR A O 1
ATOM 1505 N N . VAL A 1 195 ? 4.345 0.505 5.235 1.00 90.44 195 VAL A N 1
ATOM 1506 C CA . VAL A 1 195 ? 2.903 0.403 5.501 1.00 90.44 195 VAL A CA 1
ATOM 1507 C C . VAL A 1 195 ? 2.485 -1.066 5.586 1.00 90.44 195 VAL A C 1
ATOM 1509 O O . VAL A 1 195 ? 1.800 -1.445 6.537 1.00 90.44 195 VAL A O 1
ATOM 1512 N N . ALA A 1 196 ? 2.951 -1.911 4.666 1.00 93.94 196 ALA A N 1
ATOM 1513 C CA . ALA A 1 196 ? 2.640 -3.333 4.655 1.00 93.94 196 ALA A CA 1
ATOM 1514 C C . ALA A 1 196 ? 3.037 -4.015 5.963 1.00 93.94 196 ALA A C 1
ATOM 1516 O O . ALA A 1 196 ? 2.196 -4.598 6.649 1.00 93.94 196 ALA A O 1
ATOM 1517 N N . VAL A 1 197 ? 4.305 -3.884 6.352 1.00 91.38 197 VAL A N 1
ATOM 1518 C CA . VAL A 1 197 ? 4.845 -4.521 7.556 1.00 91.38 197 VAL A CA 1
ATOM 1519 C C . VAL A 1 197 ? 4.100 -4.063 8.809 1.00 91.38 197 VAL A C 1
ATOM 1521 O O . VAL A 1 197 ? 3.659 -4.898 9.603 1.00 91.38 197 VAL A O 1
ATOM 1524 N N . VAL A 1 198 ? 3.925 -2.750 8.982 1.00 88.25 198 VAL A N 1
ATOM 1525 C CA . VAL A 1 198 ? 3.303 -2.182 10.186 1.00 88.25 198 VAL A CA 1
ATOM 1526 C C . VAL A 1 198 ? 1.848 -2.625 10.312 1.00 88.25 198 VAL A C 1
ATOM 1528 O O . VAL A 1 198 ? 1.430 -3.078 11.380 1.00 88.25 198 VAL A O 1
ATOM 1531 N N . PHE A 1 199 ? 1.065 -2.515 9.238 1.00 90.50 199 PHE A N 1
ATOM 1532 C CA . PHE A 1 199 ? -0.370 -2.781 9.290 1.00 90.50 199 PHE A CA 1
ATOM 1533 C C . PHE A 1 199 ? -0.705 -4.277 9.284 1.00 90.50 199 PHE A C 1
ATOM 1535 O O . PHE A 1 199 ? -1.632 -4.677 9.989 1.00 90.50 199 PHE A O 1
ATOM 1542 N N . ILE A 1 200 ? 0.077 -5.123 8.602 1.00 92.19 200 ILE A N 1
ATOM 1543 C CA . ILE A 1 200 ? -0.075 -6.585 8.692 1.00 92.19 200 ILE A CA 1
ATOM 1544 C C . ILE A 1 200 ? 0.228 -7.052 10.117 1.00 92.19 200 ILE A C 1
ATOM 1546 O O . ILE A 1 200 ? -0.588 -7.748 10.723 1.00 92.19 200 ILE A O 1
ATOM 1550 N N . HIS A 1 201 ? 1.363 -6.636 10.688 1.00 89.06 201 HIS A N 1
ATOM 1551 C CA . HIS A 1 201 ? 1.722 -7.005 12.057 1.00 89.06 201 HIS A CA 1
ATOM 1552 C C . HIS A 1 201 ? 0.661 -6.533 13.060 1.00 89.06 201 HIS A C 1
ATOM 1554 O O . HIS A 1 201 ? 0.209 -7.294 13.919 1.00 89.06 201 HIS A O 1
ATOM 1560 N N . ARG A 1 202 ? 0.189 -5.294 12.899 1.00 87.25 202 ARG A N 1
ATOM 1561 C CA . ARG A 1 202 ? -0.884 -4.727 13.713 1.00 87.25 202 ARG A CA 1
ATOM 1562 C C . ARG A 1 202 ? -2.191 -5.510 13.605 1.00 87.25 202 ARG A C 1
ATOM 1564 O O . ARG A 1 202 ? -2.820 -5.766 14.629 1.00 87.25 202 ARG A O 1
ATOM 1571 N N . TYR A 1 203 ? -2.597 -5.902 12.402 1.00 89.31 203 TYR A N 1
ATOM 1572 C CA . TYR A 1 203 ? -3.793 -6.713 12.201 1.00 89.31 203 TYR A CA 1
ATOM 1573 C C . TYR A 1 203 ? -3.669 -8.084 12.877 1.00 89.31 203 TYR A C 1
ATOM 1575 O O . TYR A 1 203 ? -4.593 -8.517 13.567 1.00 89.31 203 TYR A O 1
ATOM 1583 N N . LEU A 1 204 ? -2.515 -8.746 12.744 1.00 89.31 204 LEU A N 1
ATOM 1584 C CA . LEU A 1 204 ? -2.255 -10.021 13.416 1.00 89.31 204 LEU A CA 1
ATOM 1585 C C . LEU A 1 204 ? -2.335 -9.881 14.942 1.00 89.31 204 LEU A C 1
ATOM 1587 O O . LEU A 1 204 ? -2.898 -10.753 15.606 1.00 89.31 204 LEU A O 1
ATOM 1591 N N . PHE A 1 205 ? -1.833 -8.774 15.497 1.00 86.88 205 PHE A N 1
ATOM 1592 C CA . PHE A 1 205 ? -1.952 -8.474 16.923 1.00 86.88 205 PHE A CA 1
ATOM 1593 C C . PHE A 1 205 ? -3.411 -8.260 17.353 1.00 86.88 205 PHE A C 1
ATOM 1595 O O . PHE A 1 205 ? -3.843 -8.842 18.349 1.00 86.88 205 PHE A O 1
ATOM 1602 N N . ILE A 1 206 ? -4.182 -7.474 16.591 1.00 85.62 206 ILE A N 1
ATOM 1603 C CA . ILE A 1 206 ? -5.614 -7.238 16.837 1.00 85.62 206 ILE A CA 1
ATOM 1604 C C . ILE A 1 206 ? -6.380 -8.562 16.835 1.00 85.62 206 ILE A C 1
ATOM 1606 O O . ILE A 1 206 ? -7.108 -8.849 17.781 1.00 85.62 206 ILE A O 1
ATOM 1610 N N . ARG A 1 207 ? -6.166 -9.404 15.816 1.00 87.88 207 ARG A N 1
ATOM 1611 C CA . ARG A 1 207 ? -6.861 -10.688 15.669 1.00 87.88 207 ARG A CA 1
ATOM 1612 C C . ARG A 1 207 ? -6.598 -11.632 16.846 1.00 87.88 207 ARG A C 1
ATOM 1614 O O . ARG A 1 207 ? -7.509 -12.341 17.258 1.00 87.88 207 ARG A O 1
ATOM 1621 N N . ARG A 1 208 ? -5.378 -11.632 17.394 1.00 86.94 208 ARG A N 1
ATOM 1622 C CA . ARG A 1 208 ? -5.005 -12.449 18.564 1.00 86.94 208 ARG A CA 1
ATOM 1623 C C . ARG A 1 208 ? -5.573 -11.929 19.886 1.00 86.94 208 ARG A C 1
ATOM 1625 O O . ARG A 1 208 ? -5.687 -12.707 20.821 1.00 86.94 208 ARG A O 1
ATOM 1632 N N . ASN A 1 209 ? -5.930 -10.648 19.967 1.00 86.00 209 ASN A N 1
ATOM 1633 C CA . ASN A 1 209 ? -6.385 -9.995 21.199 1.00 86.00 209 ASN A CA 1
ATOM 1634 C C . ASN A 1 209 ? -7.797 -9.396 21.058 1.00 86.00 209 ASN A C 1
ATOM 1636 O O . ASN A 1 209 ? -8.109 -8.372 21.669 1.00 86.00 209 ASN A O 1
ATOM 1640 N N . MET A 1 210 ? -8.654 -10.020 20.243 1.00 81.75 210 MET A N 1
ATOM 1641 C CA . MET A 1 210 ? -9.999 -9.512 19.949 1.00 81.75 210 MET A CA 1
ATOM 1642 C C . MET A 1 210 ? -10.869 -9.349 21.199 1.00 81.75 210 MET A C 1
ATOM 1644 O O . MET A 1 210 ? -11.629 -8.386 21.276 1.00 81.75 210 MET A O 1
ATOM 1648 N N . ASP A 1 211 ? -10.738 -10.235 22.185 1.00 83.25 211 ASP A N 1
ATOM 1649 C CA . ASP A 1 211 ? -11.534 -10.172 23.417 1.00 83.25 211 ASP A CA 1
ATOM 1650 C C . ASP A 1 211 ? -11.188 -8.930 24.244 1.00 83.25 211 ASP A C 1
ATOM 1652 O O . ASP A 1 211 ? -12.072 -8.187 24.673 1.00 83.25 211 ASP A O 1
ATOM 1656 N N . LYS A 1 212 ? -9.889 -8.629 24.371 1.00 81.06 212 LYS A N 1
ATOM 1657 C CA . LYS A 1 212 ? -9.397 -7.408 25.022 1.00 81.06 212 LYS A CA 1
ATOM 1658 C C . LYS A 1 212 ? -9.833 -6.152 24.266 1.00 81.06 212 LYS A C 1
ATOM 1660 O O . LYS A 1 212 ? -10.234 -5.165 24.880 1.00 81.06 212 LYS A O 1
ATOM 1665 N N . LEU A 1 213 ? -9.797 -6.194 22.932 1.00 79.38 213 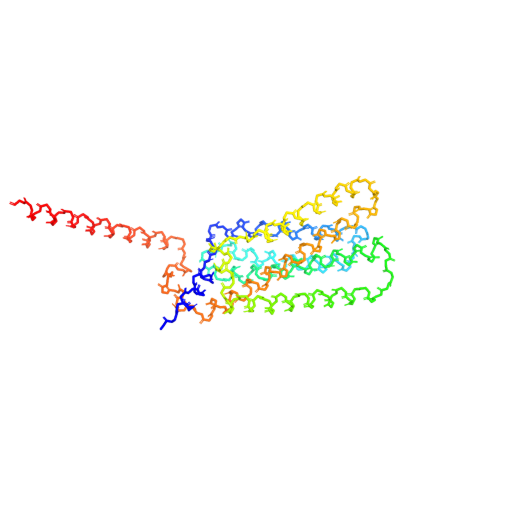LEU A N 1
ATOM 1666 C CA . LEU A 1 213 ? -10.238 -5.080 22.096 1.00 79.38 213 LEU A CA 1
ATOM 1667 C C . LEU A 1 213 ? -11.742 -4.813 22.252 1.00 79.38 213 LEU A C 1
ATOM 1669 O O . LEU A 1 213 ? -12.134 -3.657 22.371 1.00 79.38 213 LEU A O 1
ATOM 1673 N N . ARG A 1 214 ? -12.579 -5.856 22.299 1.00 81.12 214 ARG A N 1
ATOM 1674 C CA . ARG A 1 214 ? -14.027 -5.728 22.542 1.00 81.12 214 ARG A CA 1
ATOM 1675 C C . ARG A 1 214 ? -14.337 -5.215 23.945 1.00 81.12 214 ARG A C 1
ATOM 1677 O O . ARG A 1 214 ? -15.277 -4.447 24.102 1.00 81.12 214 ARG A O 1
ATOM 1684 N N . ALA A 1 215 ? -13.539 -5.582 24.946 1.00 81.38 215 ALA A N 1
ATOM 1685 C CA . ALA A 1 215 ? -13.675 -5.027 26.290 1.00 81.38 215 ALA A CA 1
ATOM 1686 C C . ALA A 1 215 ? -13.366 -3.516 26.333 1.00 81.38 215 ALA A C 1
ATOM 1688 O O . ALA A 1 215 ? -14.035 -2.771 27.045 1.00 81.38 215 ALA A O 1
ATOM 1689 N N . LEU A 1 216 ? -12.382 -3.053 25.550 1.00 76.38 216 LEU A N 1
ATOM 1690 C CA . LEU A 1 216 ? -12.023 -1.632 25.430 1.00 76.38 216 LEU A CA 1
ATOM 1691 C C . LEU A 1 216 ? -12.987 -0.837 24.534 1.00 76.38 216 LEU A C 1
ATOM 1693 O O . LEU A 1 216 ? -13.264 0.329 24.808 1.00 76.38 216 LEU A O 1
ATOM 1697 N N . TYR A 1 217 ? -13.505 -1.467 23.478 1.00 74.50 217 TYR A N 1
ATOM 1698 C CA . TYR A 1 217 ? -14.425 -0.883 22.503 1.00 74.50 217 TYR A CA 1
ATOM 1699 C C . TYR A 1 217 ? -15.660 -1.783 22.332 1.00 74.50 217 TYR A C 1
ATOM 1701 O O . TYR A 1 217 ? -15.784 -2.478 21.322 1.00 74.50 217 TYR A O 1
ATOM 1709 N N . PRO A 1 218 ? -16.610 -1.764 23.285 1.00 73.94 218 PRO A N 1
ATOM 1710 C CA . PRO A 1 218 ? -17.787 -2.641 23.249 1.00 73.94 218 PRO A CA 1
ATOM 1711 C C . PRO A 1 218 ? -18.713 -2.366 22.059 1.00 73.94 218 PRO A C 1
ATOM 1713 O O . PRO A 1 218 ? -19.477 -3.234 21.654 1.00 73.94 218 PRO A O 1
ATOM 1716 N N . ALA A 1 219 ? -18.621 -1.173 21.469 1.00 74.25 219 ALA A N 1
ATOM 1717 C CA . ALA A 1 219 ? -19.407 -0.778 20.307 1.00 74.25 219 ALA A CA 1
ATOM 1718 C C . ALA A 1 219 ? -18.728 -1.100 18.956 1.00 74.25 219 ALA A C 1
ATOM 1720 O O . ALA A 1 219 ? -19.232 -0.723 17.896 1.00 74.25 219 ALA A O 1
ATOM 1721 N N . LEU A 1 220 ? -17.566 -1.765 18.980 1.00 76.88 220 LEU A N 1
ATOM 1722 C CA . LEU A 1 220 ? -16.808 -2.131 17.787 1.00 76.88 220 LEU A CA 1
ATOM 1723 C C . LEU A 1 220 ? -17.596 -3.113 16.911 1.00 76.88 220 LEU A C 1
ATOM 1725 O O . LEU A 1 220 ? -18.063 -4.146 17.385 1.00 76.88 220 LEU A O 1
ATOM 1729 N N . GLY A 1 221 ? -17.692 -2.822 15.614 1.00 71.56 221 GLY A N 1
ATOM 1730 C CA . GLY A 1 221 ? -18.394 -3.678 14.655 1.00 71.56 221 GLY A CA 1
ATOM 1731 C C . GLY A 1 221 ? -19.914 -3.494 14.627 1.00 71.56 221 GLY A C 1
ATOM 1732 O O . GLY A 1 221 ? -20.554 -4.042 13.730 1.00 71.56 221 GLY A O 1
ATOM 1733 N N . LEU A 1 222 ? -20.487 -2.708 15.549 1.00 79.12 222 LEU A N 1
ATOM 1734 C CA . LEU A 1 222 ? -21.909 -2.362 15.514 1.00 79.12 222 LEU A CA 1
ATOM 1735 C C . LEU A 1 222 ? -22.202 -1.377 14.370 1.00 79.12 222 LEU A C 1
ATOM 1737 O O . LEU A 1 222 ? -21.353 -0.511 14.095 1.00 79.12 222 LEU A O 1
ATOM 1741 N N . PRO A 1 223 ? -23.390 -1.462 13.738 1.00 80.00 223 PRO A N 1
ATOM 1742 C CA . PRO A 1 223 ? -23.890 -0.445 12.820 1.00 80.00 223 PRO A CA 1
ATOM 1743 C C . PRO A 1 223 ? -23.894 0.948 13.456 1.00 80.00 223 PRO A C 1
ATOM 1745 O O . PRO A 1 223 ? -23.982 1.096 14.677 1.00 80.00 223 PRO A O 1
ATOM 1748 N N . LYS A 1 224 ? -23.829 1.985 12.616 1.00 80.31 224 LYS A N 1
ATOM 1749 C CA . LYS A 1 224 ? -23.770 3.385 13.060 1.00 80.31 224 LYS A CA 1
ATOM 1750 C C . LYS A 1 224 ? -24.913 3.749 14.019 1.00 80.31 224 LYS A C 1
ATOM 1752 O O . LYS A 1 224 ? -24.655 4.329 15.067 1.00 80.31 224 LYS A O 1
ATOM 1757 N N . GLU A 1 225 ? -26.140 3.356 13.686 1.00 81.50 225 GLU A N 1
ATOM 1758 C CA . GLU A 1 225 ? -27.346 3.667 14.467 1.00 81.50 225 GLU A CA 1
ATOM 1759 C C . GLU A 1 225 ? -27.294 3.076 15.880 1.00 81.50 225 GLU A C 1
ATOM 1761 O O . GLU A 1 225 ? -27.556 3.767 16.863 1.00 81.50 225 GLU A O 1
ATOM 1766 N N . GLU A 1 226 ? -26.875 1.815 16.008 1.00 82.38 226 GLU A N 1
ATOM 1767 C CA . GLU A 1 226 ? -26.716 1.153 17.306 1.00 82.38 226 GLU A CA 1
ATOM 1768 C C . GLU A 1 226 ? -25.609 1.804 18.140 1.00 82.38 226 GLU A C 1
ATOM 1770 O O . GLU A 1 226 ? -25.734 1.944 19.360 1.00 82.38 226 GLU A O 1
ATOM 1775 N N . ARG A 1 227 ? -24.540 2.260 17.480 1.00 81.00 227 ARG A N 1
ATOM 1776 C CA . ARG A 1 227 ? -23.436 2.978 18.120 1.00 81.00 227 ARG A CA 1
ATOM 1777 C C . ARG A 1 227 ? -23.871 4.333 18.668 1.00 81.00 227 ARG A C 1
ATOM 1779 O O . ARG A 1 227 ? -23.546 4.669 19.807 1.00 81.00 227 ARG A O 1
ATOM 1786 N N . GLU A 1 228 ? -24.627 5.090 17.880 1.00 82.38 228 GLU A N 1
ATOM 1787 C CA . GLU A 1 228 ? -25.199 6.371 18.294 1.00 82.38 228 GLU A CA 1
ATOM 1788 C C . GLU A 1 228 ? -26.218 6.179 19.423 1.00 82.38 228 GLU A C 1
ATOM 1790 O O . GLU A 1 228 ? -26.172 6.900 20.420 1.00 82.38 228 GLU A O 1
ATOM 1795 N N . ALA A 1 229 ? -27.068 5.153 19.343 1.00 84.44 229 ALA A N 1
ATOM 1796 C CA . ALA A 1 229 ? -28.012 4.816 20.405 1.00 84.44 229 ALA A CA 1
ATOM 1797 C C . ALA A 1 229 ? -27.300 4.450 21.719 1.00 84.44 229 ALA A C 1
ATOM 1799 O O . ALA A 1 229 ? -27.679 4.945 22.785 1.00 84.44 229 ALA A O 1
ATOM 1800 N N . ALA A 1 230 ? -26.246 3.630 21.659 1.00 82.56 230 ALA A N 1
ATOM 1801 C CA . ALA A 1 230 ? -25.436 3.272 22.822 1.00 82.56 230 ALA A CA 1
ATOM 1802 C C . ALA A 1 230 ? -24.750 4.503 23.439 1.00 82.56 230 ALA A C 1
ATOM 1804 O O . ALA A 1 230 ? -24.788 4.692 24.657 1.00 82.56 230 ALA A O 1
ATOM 1805 N N . TYR A 1 231 ? -24.190 5.381 22.601 1.00 81.75 231 TYR A N 1
ATOM 1806 C CA . TYR A 1 231 ? -23.581 6.634 23.046 1.00 81.75 231 TYR A CA 1
ATOM 1807 C C . TYR A 1 231 ? -24.595 7.558 23.735 1.00 81.75 231 TYR A C 1
ATOM 1809 O O . TYR A 1 231 ? -24.330 8.091 24.816 1.00 81.75 231 TYR A O 1
ATOM 1817 N N . MET A 1 232 ? -25.783 7.718 23.148 1.00 82.94 232 MET A N 1
ATOM 1818 C CA . MET A 1 232 ? -26.837 8.568 23.704 1.00 82.94 232 MET A CA 1
ATOM 1819 C C . MET A 1 232 ? -27.378 8.021 25.029 1.00 82.94 232 MET A C 1
ATOM 1821 O O . MET A 1 232 ? -27.577 8.799 25.964 1.00 82.94 232 MET A O 1
ATOM 1825 N N . ARG A 1 233 ? -27.544 6.696 25.163 1.00 86.50 233 ARG A N 1
ATOM 1826 C CA . ARG A 1 233 ? -27.914 6.054 26.440 1.00 86.50 233 ARG A CA 1
ATOM 1827 C C . ARG A 1 233 ? -26.878 6.333 27.528 1.00 86.50 233 ARG A C 1
ATOM 1829 O O . ARG A 1 233 ? -27.237 6.876 28.572 1.00 86.50 233 ARG A O 1
ATOM 1836 N N . ALA A 1 234 ? -25.597 6.088 27.248 1.00 84.38 234 ALA A N 1
ATOM 1837 C CA . ALA A 1 234 ? -24.513 6.326 28.202 1.00 84.38 234 ALA A CA 1
ATOM 1838 C C . ALA A 1 234 ? -24.424 7.803 28.637 1.00 84.38 234 ALA A C 1
ATOM 1840 O O . ALA A 1 234 ? -24.248 8.112 29.819 1.00 84.38 234 ALA A O 1
ATOM 1841 N N . ARG A 1 235 ? -24.601 8.743 27.698 1.00 85.56 235 ARG A N 1
ATOM 1842 C CA . ARG A 1 235 ? -24.627 10.184 27.995 1.00 85.56 235 ARG A CA 1
ATOM 1843 C C . ARG A 1 235 ? -25.800 10.558 28.901 1.00 85.56 235 ARG A C 1
ATOM 1845 O O . ARG A 1 235 ? -25.613 11.311 29.860 1.00 85.56 235 ARG A O 1
ATOM 1852 N N . ASN A 1 236 ? -26.993 10.046 28.609 1.00 88.31 236 ASN A N 1
ATOM 1853 C CA . ASN A 1 236 ? -28.196 10.323 29.391 1.00 88.31 236 ASN A CA 1
ATOM 1854 C C . ASN A 1 236 ? -28.081 9.759 30.818 1.00 88.31 236 ASN A C 1
ATOM 1856 O O . ASN A 1 236 ? -28.417 10.451 31.781 1.00 88.31 236 ASN A O 1
ATOM 1860 N N . GLU A 1 237 ? -27.528 8.555 30.975 1.00 87.56 237 GLU A N 1
ATOM 1861 C CA . GLU A 1 237 ? -27.249 7.935 32.278 1.00 87.56 237 GLU A CA 1
ATOM 1862 C C . GLU A 1 237 ? -26.227 8.735 33.098 1.00 87.56 237 GLU A C 1
ATOM 1864 O O . GLU A 1 237 ? -26.447 9.009 34.284 1.00 87.56 237 GLU A O 1
ATOM 1869 N N . ALA A 1 238 ? -25.140 9.193 32.470 1.00 84.31 238 ALA A N 1
ATOM 1870 C CA . ALA A 1 238 ? -24.143 10.038 33.124 1.00 84.31 238 ALA A CA 1
ATOM 1871 C C . ALA A 1 238 ? -24.752 11.369 33.604 1.00 84.31 238 ALA A C 1
ATOM 1873 O O . ALA A 1 238 ? -24.516 11.804 34.736 1.00 84.31 238 ALA A O 1
ATOM 1874 N N . GLN A 1 239 ? -25.596 11.997 32.779 1.00 86.25 239 GLN A N 1
ATOM 1875 C CA . GLN A 1 239 ? -26.302 13.226 33.146 1.00 86.25 239 GLN A CA 1
ATOM 1876 C C . GLN A 1 239 ? -27.313 13.007 34.281 1.00 86.25 239 GLN A C 1
ATOM 1878 O O . GLN A 1 239 ? -27.391 13.831 35.198 1.00 86.25 239 GLN A O 1
ATOM 1883 N N . ALA A 1 240 ? -28.063 11.903 34.260 1.00 86.12 240 ALA A N 1
ATOM 1884 C CA . ALA A 1 240 ? -28.994 11.543 35.327 1.00 86.12 240 ALA A CA 1
ATOM 1885 C C . ALA A 1 240 ? -28.261 11.314 36.660 1.00 86.12 240 ALA A C 1
ATOM 1887 O O . ALA A 1 240 ? -28.678 11.825 37.705 1.00 86.12 240 ALA A O 1
ATOM 1888 N N . THR A 1 241 ? -27.118 10.627 36.617 1.00 87.06 241 THR A N 1
ATOM 1889 C CA . THR A 1 241 ? -26.267 10.364 37.786 1.00 87.06 241 THR A CA 1
ATOM 1890 C C . THR A 1 241 ? -25.693 11.661 38.362 1.00 87.06 241 THR A C 1
ATOM 1892 O O . THR A 1 241 ? -25.786 11.905 39.568 1.00 87.06 241 THR A O 1
ATOM 1895 N N . ALA A 1 242 ? -25.195 12.563 37.510 1.00 84.00 242 ALA A N 1
ATOM 1896 C CA . ALA A 1 242 ? -24.696 13.873 37.930 1.00 84.00 242 ALA A CA 1
ATOM 1897 C C . ALA A 1 242 ? -25.791 14.749 38.572 1.00 84.00 242 ALA A C 1
ATOM 1899 O O . ALA A 1 242 ? -25.545 15.414 39.585 1.00 84.00 242 ALA A O 1
ATOM 1900 N N . LYS A 1 243 ? -27.020 14.725 38.031 1.00 83.06 243 LYS A N 1
ATOM 1901 C CA . LYS A 1 243 ? -28.178 15.427 38.616 1.00 83.06 243 LYS A CA 1
ATOM 1902 C C . LYS A 1 243 ? -28.542 14.873 39.997 1.00 83.06 243 LYS A C 1
ATOM 1904 O O . LYS A 1 243 ? -28.691 15.664 40.931 1.00 83.06 243 LYS A O 1
ATOM 1909 N N . ARG A 1 244 ? -28.603 13.544 40.159 1.00 81.56 244 ARG A N 1
ATOM 1910 C CA . ARG A 1 244 ? -28.832 12.891 41.466 1.00 81.56 244 ARG A CA 1
ATOM 1911 C C . ARG A 1 244 ? -27.764 13.286 42.486 1.00 81.56 244 ARG A C 1
ATOM 1913 O O . ARG A 1 244 ? -28.087 13.637 43.622 1.00 81.56 244 ARG A O 1
ATOM 1920 N N . HIS A 1 245 ? -26.498 13.323 42.072 1.00 76.62 245 HIS A N 1
ATOM 1921 C CA . HIS A 1 245 ? -25.396 13.680 42.963 1.00 76.62 245 HIS A CA 1
ATOM 1922 C C . HIS A 1 245 ? -25.446 15.152 43.417 1.00 76.62 245 HIS A C 1
ATOM 1924 O O . HIS A 1 245 ? -25.139 15.451 44.576 1.00 76.62 245 HIS A O 1
ATOM 1930 N N . ARG A 1 246 ? -25.885 16.071 42.539 1.00 75.88 246 ARG A N 1
ATOM 1931 C CA . ARG A 1 246 ? -26.132 17.486 42.881 1.00 75.88 246 ARG A CA 1
ATOM 1932 C C . ARG A 1 246 ? -27.309 17.658 43.843 1.00 75.88 246 ARG A C 1
ATOM 1934 O O . ARG A 1 246 ? -27.188 18.416 44.802 1.00 75.88 246 ARG A O 1
ATOM 1941 N N . GLN A 1 247 ? -28.417 16.947 43.629 1.00 75.06 247 GLN A N 1
ATOM 1942 C CA . GLN A 1 247 ? -29.583 17.001 44.522 1.00 75.06 247 GLN A CA 1
ATOM 1943 C C . GLN A 1 247 ? -29.271 16.448 45.921 1.00 75.06 247 GLN A C 1
ATOM 1945 O O . GLN A 1 247 ? -29.655 17.056 46.919 1.00 75.06 247 GLN A O 1
ATOM 1950 N N . SER A 1 248 ? -28.499 15.360 46.002 1.00 73.75 248 SER A N 1
ATOM 1951 C CA . SER A 1 248 ? -28.009 14.796 47.269 1.00 73.75 248 SER A CA 1
ATOM 1952 C C . SER A 1 248 ? -27.126 15.780 48.051 1.00 73.75 248 SER A C 1
ATOM 1954 O O . SER A 1 248 ? -27.345 15.997 49.242 1.00 73.75 248 SER A O 1
ATOM 1956 N N . LYS A 1 249 ? -26.184 16.467 47.384 1.00 69.75 249 LYS A N 1
ATOM 1957 C CA . LYS A 1 249 ? -25.361 17.509 48.030 1.00 69.75 249 LYS A CA 1
ATOM 1958 C C . LYS A 1 249 ? -26.181 18.703 48.520 1.00 69.75 249 LYS A C 1
ATOM 1960 O O . LYS A 1 249 ? -25.839 19.272 49.551 1.00 69.75 249 LYS A O 1
ATOM 1965 N N . LYS A 1 250 ? -27.244 19.080 47.801 1.00 69.19 250 LYS A N 1
ATOM 1966 C CA . LYS A 1 250 ? -28.120 20.194 48.193 1.00 69.19 250 LYS A CA 1
ATOM 1967 C C . LYS A 1 250 ? -28.931 19.856 49.452 1.00 69.19 250 LYS A C 1
ATOM 1969 O O . LYS A 1 250 ? -29.012 20.693 50.335 1.00 69.19 250 LYS A O 1
ATOM 1974 N N . ARG A 1 251 ? -29.423 18.615 49.570 1.00 66.69 251 ARG A N 1
ATOM 1975 C CA . ARG A 1 251 ? -30.126 18.105 50.767 1.00 66.69 251 ARG A CA 1
ATOM 1976 C C . ARG A 1 251 ? -29.240 17.919 52.003 1.00 66.69 251 ARG A C 1
ATOM 1978 O O . ARG A 1 251 ? -29.763 17.880 53.099 1.00 66.69 251 ARG A O 1
ATOM 1985 N N . ARG A 1 252 ? -27.920 17.773 51.845 1.00 67.00 252 ARG A N 1
ATOM 1986 C CA . ARG A 1 252 ? -26.970 17.672 52.974 1.00 67.00 252 ARG A CA 1
ATOM 1987 C C . ARG A 1 252 ? -26.504 19.026 53.524 1.00 67.00 252 ARG A C 1
ATOM 1989 O O . ARG A 1 252 ? -25.757 19.048 54.493 1.00 67.00 252 ARG A O 1
ATOM 1996 N N . ARG A 1 253 ? -26.850 20.132 52.860 1.00 59.12 253 ARG A N 1
ATOM 1997 C CA . ARG A 1 253 ? -26.473 21.501 53.257 1.00 59.12 253 ARG A CA 1
ATOM 1998 C C . ARG A 1 253 ? -27.656 22.327 53.778 1.00 59.12 253 ARG A C 1
ATOM 2000 O O . ARG A 1 253 ? -27.438 23.467 54.169 1.00 59.12 253 ARG A O 1
ATOM 2007 N N . SER A 1 254 ? -28.864 21.769 53.722 1.00 53.91 254 SER A N 1
ATOM 2008 C CA . SER A 1 254 ? -30.080 22.267 54.374 1.00 53.91 254 SER A CA 1
ATOM 2009 C C . SER A 1 254 ? -30.294 21.506 55.668 1.00 53.91 254 SER A C 1
ATOM 2011 O O . SER A 1 254 ? -30.633 22.155 56.670 1.00 53.91 254 SER A O 1
#

Secondary structure (DSSP, 8-state):
--HHHHHHHHHHT-PPPHHHHHHHHHHHHHHHHHHHHHTTSSSSS-HHHHHHHHHHHHHHHHHHHHHHSTTT-HHHHHHHHHHHHHHHHHHHHHHHHHIIIIIS----HHHHHHHHHHHHHHHHHHHHHHHHHHHTTHHHHHHHH-S-HHHHHHHHHHHHHHHHHHHHHHHSHHHHHHHHHHHHHHHHHHHHHHHHHHHHHHHHHHHHTHHHHHHH-TTTT--HHHHHHHHHHHHHHHHHHHHHHHHHHHHT--

Sequence (254 aa):
MDISEKEQERFHFRLIPPEQIRGGVVCFLLIMLIPLLVTLAAPMLSPYLYSAAILYAVMLGWGVVISVNPYRYEAVFTLYMGIYGAALAVTSEIAILKMMYDIARVESPWYGASSVLLMAAAGLLFGLLHIRAVRRGTYQEMERKGLNRAGKAALLLASIGYLAYYLATAFFGELGSMVLGMAGFSVLLIFGLYVAVVFIHRYLFIRRNMDKLRALYPALGLPKEEREAAYMRARNEAQATAKRHRQSKKRRRS

Radius of gyration: 24.19 Å; chains: 1; bounding box: 50×35×80 Å

Foldseek 3Di:
DDPLVVLLCVVLLPFDPLVCLLVVLVVLLVLLVVLLVLCCPPVRPDPLNVVLVVLSVVLNVVSVVCNVAVLQCRLVSLLSQLVSLVSLLVSLLSSLVCLVCVPVVPPDPVVNVVSVVVLVVLLVVLLVVVVVCSVVVVVVVCVVVPQPPVSVVVVVCVVVVLVVLVVVLVVDPPVSVSVNSNVVSVVSNSRSSNSNNVSNVSSVVCVVCVVVSCVVVVCGSPGPVVVVVVVVVVVVVVVVVVVVVVVVVVVVVD